Protein AF-A0A958UR91-F1 (afdb_monomer)

Secondary structure (DSSP, 8-state):
-TTHHHHHHHHTT-------EEE---TT-----EEEES-EEEESS-EEE----SSSS--SSEEEETT-EEEE-SSS---BSS--EEEEEEESS--TT-EEEEE--SB----SSSPPPSS-PPEEGGGEEEE-TTT-TT-EEEPEEESSSSBB-SSS-EEEGGGEEE--SSB-SSGGGSEE-TTSEEE-TTBEEEEE-BS-SS--SPEEEEEEEB---S---------BTTBPPB--B--S--

Solvent-accessible surface area (backbone atoms only — not comparable to full-atom values): 12992 Å² total; per-residue (Å²): 125,82,71,59,58,61,57,53,57,60,65,72,62,69,72,80,80,74,73,56,51,73,34,45,40,47,98,87,64,46,68,38,65,48,81,35,65,62,38,78,48,78,39,61,44,35,44,39,23,30,48,26,51,80,86,73,38,42,37,42,16,31,38,28,31,74,82,13,30,52,48,63,44,57,70,70,39,75,45,42,72,55,13,22,38,31,39,59,48,72,42,78,61,31,12,34,84,39,74,45,82,43,47,39,44,30,18,44,30,54,49,95,90,47,65,44,65,86,74,84,44,35,17,38,62,87,25,37,23,33,62,34,71,93,82,31,97,66,20,57,46,80,44,44,76,38,79,46,93,62,20,33,54,74,98,53,39,24,43,26,29,72,47,25,31,27,26,82,50,59,27,53,93,51,73,88,44,46,44,77,32,41,89,39,62,68,35,47,77,41,24,17,35,38,37,54,30,46,43,50,87,59,70,45,68,63,48,67,39,26,45,38,9,31,70,64,56,49,81,70,87,78,72,78,46,75,55,59,96,83,42,65,40,46,53,38,61,35,63,25,53,83

Radius of gyration: 21.2 Å; Cα contacts (8 Å, |Δi|>4): 636; chains: 1; bounding box: 81×37×54 Å

Nearest PDB structures (foldseek):
  4yvw-assembly1_E  TM=2.141E-01  e=8.240E+00  Enterovirus A71

Structure (mmCIF, N/CA/C/O backbone):
data_AF-A0A958UR91-F1
#
_entry.id   AF-A0A958UR91-F1
#
loop_
_atom_site.group_PDB
_atom_site.id
_atom_site.type_symbol
_atom_site.label_atom_id
_atom_site.label_alt_id
_atom_site.label_comp_id
_atom_site.label_asym_id
_atom_site.label_entity_id
_atom_site.label_seq_id
_atom_site.pdbx_PDB_ins_code
_atom_site.Cartn_x
_atom_site.Cartn_y
_atom_site.Cartn_z
_atom_site.occupancy
_atom_site.B_iso_or_equiv
_atom_site.auth_seq_id
_atom_site.auth_comp_id
_atom_site.auth_asym_id
_atom_site.auth_atom_id
_atom_site.pdbx_PDB_model_num
ATOM 1 N N . MET A 1 1 ? -55.557 -21.797 23.275 1.00 53.56 1 MET A N 1
ATOM 2 C CA . MET A 1 1 ? -55.072 -20.995 22.124 1.00 53.56 1 MET A CA 1
ATOM 3 C C . MET A 1 1 ? -54.289 -19.723 22.501 1.00 53.56 1 MET A C 1
ATOM 5 O O . MET A 1 1 ? -53.754 -19.094 21.604 1.00 53.56 1 MET A O 1
ATOM 9 N N . LYS A 1 2 ? -54.139 -19.340 23.785 1.00 53.41 2 LYS A N 1
ATOM 10 C CA . LYS A 1 2 ? -53.447 -18.086 24.170 1.00 53.41 2 LYS A CA 1
ATOM 11 C C . LYS A 1 2 ? -51.905 -18.139 24.149 1.00 53.41 2 LYS A C 1
ATOM 13 O O . LYS A 1 2 ? -51.281 -17.097 24.020 1.00 53.41 2 LYS A O 1
ATOM 18 N N . ASN A 1 3 ? -51.298 -19.328 24.180 1.00 55.97 3 ASN A N 1
ATOM 19 C CA . ASN A 1 3 ? -49.832 -19.474 24.247 1.00 55.97 3 ASN A CA 1
ATOM 20 C C . ASN A 1 3 ? -49.162 -19.683 22.873 1.00 55.97 3 ASN A C 1
ATOM 22 O O . ASN A 1 3 ? -47.939 -19.698 22.789 1.00 55.97 3 ASN A O 1
ATOM 26 N N . LEU A 1 4 ? -49.945 -19.828 21.793 1.00 55.91 4 LEU A N 1
ATOM 27 C CA . LEU A 1 4 ? -49.412 -20.025 20.436 1.00 55.91 4 LEU A CA 1
ATOM 28 C C . LEU A 1 4 ? -48.887 -18.716 19.816 1.00 55.91 4 LEU A C 1
ATOM 30 O O . LEU A 1 4 ? -47.961 -18.736 19.008 1.00 55.91 4 LEU A O 1
ATOM 34 N N . LEU A 1 5 ? -49.456 -17.575 20.224 1.00 56.78 5 LEU A N 1
ATOM 35 C CA . LEU A 1 5 ? -49.062 -16.246 19.745 1.00 56.78 5 LEU A CA 1
ATOM 36 C C . LEU A 1 5 ? -47.654 -15.857 20.213 1.00 56.78 5 LEU A C 1
ATOM 38 O O . LEU A 1 5 ? -46.900 -15.301 19.425 1.00 56.78 5 LEU A O 1
ATOM 42 N N . LEU A 1 6 ? -47.276 -16.219 21.445 1.00 55.62 6 LEU A N 1
ATOM 43 C CA . LEU A 1 6 ? -45.961 -15.898 22.012 1.00 55.62 6 LEU A CA 1
ATOM 44 C C . LEU A 1 6 ? -44.826 -16.677 21.319 1.00 55.62 6 LEU A C 1
ATOM 46 O O . LEU A 1 6 ? -43.762 -16.127 21.045 1.00 55.62 6 LEU A O 1
ATOM 50 N N . PHE A 1 7 ? -45.076 -17.947 20.982 1.00 53.78 7 PHE A N 1
ATOM 51 C CA . PHE A 1 7 ? -44.144 -18.771 20.205 1.00 53.78 7 PHE A CA 1
ATOM 52 C C . PHE A 1 7 ? -44.022 -18.286 18.755 1.00 53.78 7 PHE A C 1
ATOM 54 O O . PHE A 1 7 ? -42.926 -18.281 18.203 1.00 53.78 7 PHE A O 1
ATOM 61 N N . SER A 1 8 ? -45.124 -17.816 18.162 1.00 54.97 8 SER A N 1
ATOM 62 C CA . SER A 1 8 ? -45.122 -17.256 16.805 1.00 54.97 8 SER A CA 1
ATOM 63 C C . SER A 1 8 ? -44.397 -15.905 16.744 1.00 54.97 8 SER A C 1
ATOM 65 O O . SER A 1 8 ? -43.682 -15.648 15.783 1.00 54.97 8 SER A O 1
ATOM 67 N N . SER A 1 9 ? -44.501 -15.063 17.782 1.00 56.88 9 SER A N 1
ATOM 68 C CA . SER A 1 9 ? -43.767 -13.791 17.855 1.00 56.88 9 SER A CA 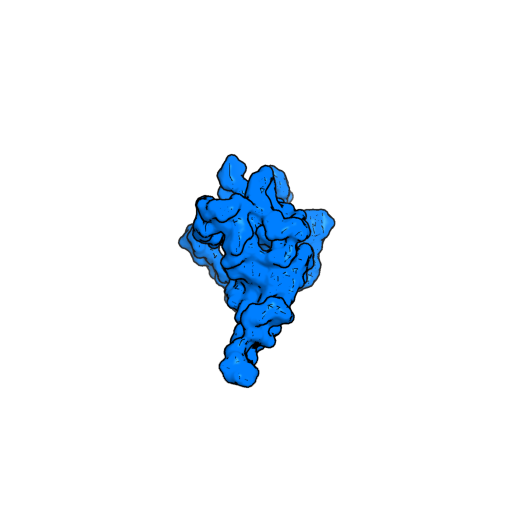1
ATOM 69 C C . SER A 1 9 ? -42.261 -13.963 18.080 1.00 56.88 9 SER A C 1
ATOM 71 O O . SER A 1 9 ? -41.491 -13.161 17.565 1.00 56.8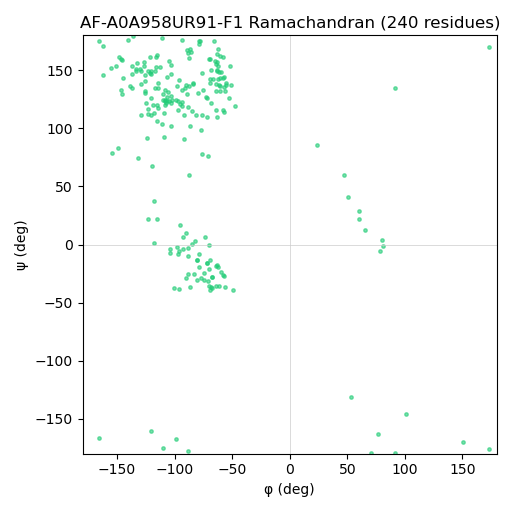8 9 SER A O 1
ATOM 73 N N . LEU A 1 10 ? -41.830 -15.011 18.797 1.00 54.19 10 LEU A N 1
ATOM 74 C CA . LEU A 1 10 ? -40.404 -15.301 19.015 1.00 54.19 10 LEU A CA 1
ATOM 75 C C . LEU A 1 10 ? -39.725 -15.885 17.763 1.00 54.19 10 LEU A C 1
ATOM 77 O O . LEU A 1 10 ? -38.535 -15.670 17.540 1.00 54.19 10 LEU A O 1
ATOM 81 N N . LEU A 1 11 ? -40.482 -16.613 16.932 1.00 52.62 11 LEU A N 1
ATOM 82 C CA . LEU A 1 11 ? -39.979 -17.206 15.689 1.00 52.62 11 LEU A CA 1
ATOM 83 C C . LEU A 1 11 ? -39.787 -16.161 14.573 1.00 52.62 11 LEU A C 1
ATOM 85 O O . LEU A 1 11 ? -38.961 -16.356 13.690 1.00 52.62 11 LEU A O 1
ATOM 89 N N . ILE A 1 12 ? -40.515 -15.038 14.625 1.00 55.75 12 ILE A N 1
ATOM 90 C CA . ILE A 1 12 ? -40.410 -13.935 13.649 1.00 55.75 12 ILE A CA 1
ATOM 91 C C . ILE A 1 12 ? -39.212 -13.012 13.955 1.00 55.75 12 ILE A C 1
ATOM 93 O O . ILE A 1 12 ? -38.788 -12.240 13.099 1.00 55.75 12 ILE A O 1
ATOM 97 N N . THR A 1 13 ? -38.602 -13.115 15.141 1.00 55.88 13 THR A N 1
ATOM 98 C CA . THR A 1 13 ? -37.419 -12.324 15.523 1.00 55.88 13 THR A CA 1
ATOM 99 C C . THR A 1 13 ? -36.089 -13.037 15.283 1.00 55.88 13 THR A C 1
ATOM 101 O O . THR A 1 13 ? -35.072 -12.610 15.827 1.00 55.88 13 THR A O 1
ATOM 104 N N . SER A 1 14 ? -36.044 -14.099 14.470 1.00 52.75 14 SER A N 1
ATOM 105 C CA . SER A 1 14 ? -34.769 -14.640 13.991 1.00 52.75 14 SER A CA 1
ATOM 106 C C . SER A 1 14 ? -34.153 -13.665 12.983 1.00 52.75 14 SER A C 1
ATOM 108 O O . SER A 1 14 ? -34.226 -13.853 11.769 1.00 52.75 14 SER A O 1
ATOM 110 N N . VAL A 1 15 ? -33.579 -12.577 13.494 1.00 58.53 15 VAL A N 1
ATOM 111 C CA . VAL A 1 15 ? -32.716 -11.698 12.715 1.00 58.53 15 VAL A CA 1
ATOM 112 C C . VAL A 1 15 ? -31.521 -12.557 12.323 1.00 58.53 15 VAL A C 1
ATOM 114 O O . VAL A 1 15 ? -30.749 -12.977 13.184 1.00 58.53 15 VAL A O 1
ATOM 117 N N . GLY A 1 16 ? -31.405 -12.897 11.041 1.00 55.50 16 GLY A N 1
ATOM 118 C CA . GLY A 1 16 ? -30.202 -13.544 10.538 1.00 55.50 16 GLY A CA 1
ATOM 119 C C . GLY A 1 16 ? -29.011 -12.642 10.849 1.00 55.50 16 GLY A C 1
ATOM 120 O O . GLY A 1 16 ? -28.934 -11.526 10.342 1.00 55.50 16 GLY A O 1
ATOM 121 N N . ALA A 1 17 ? -28.110 -13.092 11.720 1.00 51.31 17 ALA A N 1
ATOM 122 C CA . ALA A 1 17 ? -26.835 -12.427 11.921 1.00 51.31 17 ALA A CA 1
ATOM 123 C C . ALA A 1 17 ? -25.935 -12.806 10.742 1.00 51.31 17 ALA A C 1
ATOM 125 O O . ALA A 1 17 ? -25.368 -13.897 10.700 1.00 51.31 17 ALA A O 1
ATOM 126 N N . PHE A 1 18 ? -25.843 -11.925 9.751 1.00 57.34 18 PHE A N 1
ATOM 127 C CA . PHE A 1 18 ? -24.815 -12.032 8.724 1.00 57.34 18 PHE A CA 1
ATOM 128 C C . PHE A 1 18 ? -23.472 -11.652 9.361 1.00 57.34 18 PHE A C 1
ATOM 130 O O . PHE A 1 18 ? -23.353 -10.601 9.992 1.00 57.34 18 PHE A O 1
ATOM 137 N N . ALA A 1 19 ? -22.470 -12.526 9.252 1.00 56.97 19 ALA A N 1
ATOM 138 C CA . ALA A 1 19 ? -21.146 -12.302 9.826 1.00 56.97 19 ALA A CA 1
ATOM 139 C C . ALA A 1 19 ? -20.340 -11.304 8.972 1.00 56.97 19 ALA A C 1
ATOM 141 O O . ALA A 1 19 ? -19.486 -11.702 8.189 1.00 56.97 19 ALA A O 1
ATOM 142 N N . GLN A 1 20 ? -20.633 -10.011 9.111 1.00 79.31 20 GLN A N 1
ATOM 143 C CA . GLN A 1 20 ? -19.859 -8.898 8.545 1.00 79.31 20 GLN A CA 1
ATOM 144 C C . GLN A 1 20 ? -18.887 -8.335 9.596 1.00 79.31 20 GLN A C 1
ATOM 146 O O . GLN A 1 20 ? -19.252 -8.201 10.768 1.00 79.31 20 GLN A O 1
ATOM 151 N N . LEU A 1 21 ? -17.668 -7.949 9.203 1.00 90.62 21 LEU A N 1
ATOM 152 C CA . LEU A 1 21 ? -16.750 -7.252 10.112 1.00 90.62 21 LEU A CA 1
ATOM 153 C C . LEU A 1 21 ? -17.010 -5.748 10.029 1.00 90.62 21 LEU A C 1
ATOM 155 O O . LEU A 1 21 ? -16.839 -5.140 8.977 1.00 90.62 21 LEU A O 1
ATOM 159 N N . THR A 1 22 ? -17.411 -5.125 11.137 1.00 92.25 22 THR A N 1
ATOM 160 C CA . THR A 1 22 ? -17.587 -3.667 11.205 1.00 92.25 22 THR A CA 1
ATOM 161 C C . THR A 1 22 ? -16.687 -3.081 12.277 1.00 92.25 22 THR A C 1
ATOM 163 O O . THR A 1 22 ? -16.771 -3.480 13.436 1.00 92.25 22 THR A O 1
ATOM 166 N N . VAL A 1 23 ? -15.873 -2.096 11.900 1.00 94.31 23 VAL A N 1
ATOM 167 C CA . VAL A 1 23 ? -15.053 -1.321 12.836 1.00 94.31 23 VAL A CA 1
ATOM 168 C C . VAL A 1 23 ? -15.360 0.154 12.639 1.00 94.31 23 VAL A C 1
ATOM 170 O O . VAL A 1 23 ? -15.241 0.681 11.533 1.00 94.31 23 VAL A O 1
ATOM 173 N N . LYS A 1 24 ? -15.807 0.820 13.701 1.00 94.06 24 LYS A N 1
ATOM 174 C CA . LYS A 1 24 ? -16.163 2.239 13.679 1.00 94.06 24 LYS A CA 1
ATOM 175 C C . LYS A 1 24 ? -15.953 2.867 15.053 1.00 94.06 24 LYS A C 1
ATOM 177 O O . LYS A 1 24 ? -16.098 2.138 16.036 1.00 94.06 24 LYS A O 1
ATOM 182 N N . PRO A 1 25 ? -15.709 4.187 15.127 1.00 94.75 25 PRO A N 1
ATOM 183 C CA . PRO A 1 25 ? -15.690 4.908 16.391 1.00 94.75 25 PRO A CA 1
ATOM 184 C C . PRO A 1 25 ? -16.956 4.659 17.212 1.00 94.75 25 PRO A C 1
ATOM 186 O O . PRO A 1 25 ? -18.043 4.406 16.676 1.00 94.75 25 PRO A O 1
ATOM 189 N N . THR A 1 26 ? -16.823 4.785 18.526 1.00 93.62 26 THR A N 1
ATOM 190 C CA . THR A 1 26 ? -17.970 4.773 19.438 1.00 93.62 26 THR A CA 1
ATOM 191 C C . THR A 1 26 ? -18.930 5.925 19.124 1.00 93.62 26 THR A C 1
ATOM 193 O O . THR A 1 26 ? -18.558 6.927 18.512 1.00 93.62 26 THR A O 1
ATOM 196 N N . SER A 1 27 ? -20.176 5.842 19.599 1.00 90.31 27 SER A N 1
ATOM 197 C CA . SER A 1 27 ? -21.144 6.942 19.449 1.00 90.31 27 SER A CA 1
ATOM 198 C C . SER A 1 27 ? -20.686 8.248 20.108 1.00 90.31 27 SER A C 1
ATOM 200 O O . SER A 1 27 ? -21.131 9.316 19.706 1.00 90.31 27 SER A O 1
ATOM 202 N N . GLY A 1 28 ? -19.800 8.166 21.108 1.00 90.56 28 GLY A N 1
ATOM 203 C CA . GLY A 1 28 ? -19.169 9.319 21.753 1.00 90.56 28 GLY A CA 1
ATOM 204 C C . GLY A 1 28 ? -17.959 9.879 20.998 1.00 90.56 28 GLY A C 1
ATOM 205 O O . GLY A 1 28 ? -17.314 10.790 21.503 1.00 90.56 28 GLY A O 1
ATOM 206 N N . GLY A 1 29 ? -17.624 9.334 19.823 1.00 87.06 29 GLY A N 1
ATOM 207 C CA . GLY A 1 29 ? -16.495 9.777 19.003 1.00 87.06 29 GLY A CA 1
ATOM 208 C C . GLY A 1 29 ? -15.132 9.246 19.446 1.00 87.06 29 GLY A C 1
ATOM 209 O O . GLY A 1 29 ? -14.131 9.618 18.845 1.00 87.06 29 GLY A O 1
ATOM 210 N N . ALA A 1 30 ? -15.072 8.380 20.464 1.00 92.44 30 ALA A N 1
ATOM 211 C CA . ALA A 1 30 ? -13.829 7.707 20.829 1.00 92.44 30 ALA A CA 1
ATOM 212 C C . ALA A 1 30 ? -13.424 6.699 19.745 1.00 92.44 30 ALA A C 1
ATOM 214 O O . ALA A 1 30 ? -14.282 5.967 19.234 1.00 92.44 30 ALA A O 1
ATOM 215 N N . ASP A 1 31 ? -12.127 6.661 19.444 1.00 94.06 31 ASP A N 1
ATOM 216 C CA . ASP A 1 31 ? -11.541 5.792 18.428 1.00 94.06 31 ASP A CA 1
ATOM 217 C C . ASP A 1 31 ? -11.768 4.313 18.762 1.00 94.06 31 ASP A C 1
ATOM 219 O O . ASP A 1 31 ? -11.866 3.900 19.920 1.00 94.06 31 ASP A O 1
ATOM 223 N N . SER A 1 32 ? -11.902 3.487 17.731 1.00 94.56 32 SER A N 1
ATOM 224 C CA . SER A 1 32 ? -12.016 2.037 17.869 1.00 94.56 32 SER A CA 1
ATOM 225 C C . SER A 1 32 ? -11.328 1.370 16.693 1.00 94.56 32 SER A C 1
ATOM 227 O O . SER A 1 32 ? -11.568 1.714 15.535 1.00 94.56 32 SER A O 1
ATOM 229 N N . TYR A 1 33 ? -10.452 0.421 16.989 1.00 95.69 33 TYR A N 1
ATOM 230 C CA . TYR A 1 33 ? -9.643 -0.255 15.987 1.00 95.69 33 TYR A CA 1
ATOM 231 C C . TYR A 1 33 ? -9.352 -1.692 16.407 1.00 95.69 33 TYR A C 1
ATOM 233 O O . TYR A 1 33 ? -9.456 -2.052 17.580 1.00 95.69 33 TYR A O 1
ATOM 241 N N . ILE A 1 34 ? -8.973 -2.511 15.432 1.00 96.31 34 ILE A N 1
ATOM 242 C CA . ILE A 1 34 ? -8.447 -3.856 15.658 1.00 96.31 34 ILE A CA 1
ATOM 243 C C . ILE A 1 34 ? -6.934 -3.796 15.483 1.00 96.31 34 ILE A C 1
ATOM 245 O O . ILE A 1 34 ? -6.450 -3.306 14.465 1.00 96.31 34 ILE A O 1
ATOM 249 N N . TYR A 1 35 ? -6.192 -4.296 16.466 1.00 96.75 35 TYR A N 1
ATOM 250 C CA . TYR A 1 35 ? -4.742 -4.434 16.389 1.00 96.75 35 TYR A CA 1
ATOM 251 C C . TYR A 1 35 ? -4.390 -5.916 16.275 1.00 96.75 35 TYR A C 1
ATOM 253 O O . TYR A 1 35 ? -4.629 -6.687 17.201 1.00 96.75 35 TYR A O 1
ATOM 261 N N . VAL A 1 36 ? -3.858 -6.306 15.122 1.00 96.38 36 VAL A N 1
ATOM 262 C CA . VAL A 1 36 ? -3.502 -7.681 14.771 1.00 96.38 36 VAL A CA 1
ATOM 263 C C . VAL A 1 36 ? -1.986 -7.784 14.766 1.00 96.38 36 VAL A C 1
ATOM 265 O O . VAL A 1 36 ? -1.312 -7.071 14.021 1.00 96.38 36 VAL A O 1
ATOM 268 N N . ASN A 1 37 ? -1.449 -8.661 15.605 1.00 96.44 37 ASN A N 1
ATOM 269 C CA . ASN A 1 37 ? -0.016 -8.822 15.791 1.00 96.44 37 ASN A CA 1
ATOM 270 C C . ASN A 1 37 ? 0.356 -10.292 15.668 1.00 96.44 37 ASN A C 1
ATOM 272 O O . ASN A 1 37 ? -0.013 -11.054 16.556 1.00 96.44 37 ASN A O 1
ATOM 276 N N . ASP A 1 38 ? 1.082 -10.643 14.605 1.00 95.75 38 ASP A N 1
ATOM 277 C CA . ASP A 1 38 ? 1.499 -12.025 14.319 1.00 95.75 38 ASP A CA 1
ATOM 278 C C . ASP A 1 38 ? 0.332 -13.028 14.372 1.00 95.75 38 ASP A C 1
ATOM 280 O O . ASP A 1 38 ? 0.425 -14.113 14.934 1.00 95.75 38 ASP A O 1
ATOM 284 N N . GLU A 1 39 ? -0.816 -12.616 13.831 1.00 95.62 39 GLU A N 1
ATOM 285 C CA . GLU A 1 39 ? -2.056 -13.387 13.867 1.00 95.62 39 GLU A CA 1
ATOM 286 C C . GLU A 1 39 ? -2.858 -13.163 12.582 1.00 95.62 39 GLU A C 1
ATOM 288 O O . GLU A 1 39 ? -2.687 -12.156 11.887 1.00 95.62 39 GLU A O 1
ATOM 293 N N . VAL A 1 40 ? -3.763 -14.091 12.272 1.00 92.62 40 VAL A N 1
ATOM 294 C CA . VAL A 1 40 ? -4.626 -14.005 11.091 1.00 92.62 40 VAL A CA 1
ATOM 295 C C . VAL A 1 40 ? -6.047 -13.624 11.494 1.00 92.62 40 VAL A C 1
ATOM 297 O O . VAL A 1 40 ? -6.717 -14.336 12.240 1.00 92.62 40 VAL A O 1
ATOM 300 N N . VAL A 1 41 ? -6.563 -12.533 10.926 1.00 91.56 41 VAL A N 1
ATOM 301 C CA . VAL A 1 41 ? -7.995 -12.216 10.974 1.00 91.56 41 VAL A CA 1
ATOM 302 C C . VAL A 1 41 ? -8.663 -12.757 9.719 1.00 91.56 41 VAL A C 1
ATOM 304 O O . VAL A 1 41 ? -8.344 -12.338 8.609 1.00 91.56 41 VAL A O 1
ATOM 307 N N . PHE A 1 42 ? -9.621 -13.665 9.894 1.00 90.25 42 PHE A N 1
ATOM 308 C CA . PHE A 1 42 ? -10.405 -14.232 8.800 1.00 90.25 42 PHE A CA 1
ATOM 309 C C . PHE A 1 42 ? -11.831 -13.673 8.788 1.00 90.25 42 PHE A C 1
ATOM 311 O O . PHE A 1 42 ? -12.542 -13.745 9.791 1.00 90.25 42 PHE A O 1
ATOM 318 N N . VAL A 1 43 ? -12.265 -13.139 7.644 1.00 88.25 43 VAL A N 1
ATOM 319 C CA . VAL A 1 43 ? -13.608 -12.569 7.447 1.00 88.25 43 VAL A CA 1
ATOM 320 C C . VAL A 1 43 ? -14.273 -13.232 6.248 1.00 88.25 43 VAL A C 1
ATOM 322 O O . VAL A 1 43 ? -13.672 -13.337 5.185 1.00 88.25 43 VAL A O 1
ATOM 325 N N . THR A 1 44 ? -15.521 -13.678 6.384 1.00 85.31 44 THR A N 1
ATOM 326 C CA . THR A 1 44 ? -16.221 -14.396 5.303 1.00 85.31 44 THR A CA 1
ATOM 327 C C . THR A 1 44 ? -17.002 -13.493 4.352 1.00 85.31 44 THR A C 1
ATOM 329 O O . THR A 1 44 ? -17.174 -13.847 3.190 1.00 85.31 44 THR A O 1
ATOM 332 N N . GLN A 1 45 ? -17.473 -12.349 4.847 1.00 85.31 45 GLN A N 1
ATOM 333 C CA . GLN A 1 45 ? -18.334 -11.404 4.131 1.00 85.31 45 GLN A CA 1
ATOM 334 C C . GLN A 1 45 ? -17.664 -10.025 4.027 1.00 85.31 45 GLN A C 1
ATOM 336 O O . GLN A 1 45 ? -16.445 -9.908 4.141 1.00 85.31 45 GLN A O 1
ATOM 341 N N . GLU A 1 46 ? -18.435 -8.969 3.776 1.00 85.62 46 GLU A N 1
ATOM 342 C CA . GLU A 1 46 ? -17.946 -7.600 3.674 1.00 85.62 46 GLU A CA 1
ATOM 343 C C . GLU A 1 46 ? -17.331 -7.055 4.972 1.00 85.62 46 GLU A C 1
ATOM 345 O O . GLU A 1 46 ? -17.717 -7.389 6.098 1.00 85.62 46 GLU A O 1
ATOM 350 N N . ILE A 1 47 ? -16.363 -6.162 4.777 1.00 88.88 47 ILE A N 1
ATOM 351 C CA . ILE A 1 47 ? -15.712 -5.376 5.815 1.00 88.88 47 ILE A CA 1
ATOM 352 C C . ILE A 1 47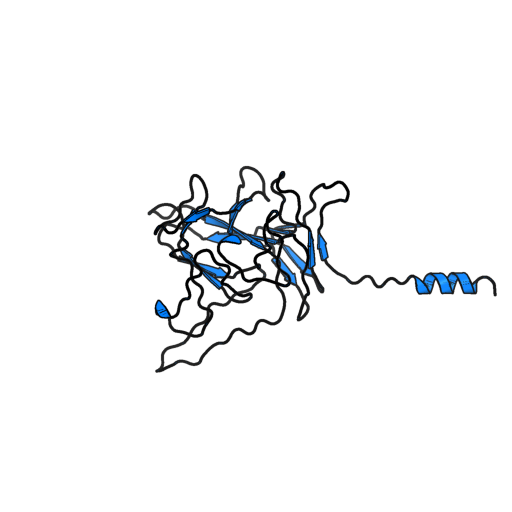 ? -16.179 -3.925 5.669 1.00 88.88 47 ILE A C 1
ATOM 354 O O . ILE A 1 47 ? -16.013 -3.299 4.618 1.00 88.88 47 ILE A O 1
ATOM 358 N N . ASN A 1 48 ? -16.738 -3.379 6.745 1.00 89.44 48 ASN A N 1
ATOM 359 C CA . ASN A 1 48 ? -17.253 -2.016 6.817 1.00 89.44 48 ASN A CA 1
ATOM 360 C C . ASN A 1 48 ? -16.424 -1.208 7.819 1.00 89.44 48 ASN A C 1
ATOM 362 O O . ASN A 1 48 ? -16.532 -1.399 9.033 1.00 89.44 48 ASN A O 1
ATOM 366 N N . LEU A 1 49 ? -15.583 -0.304 7.316 1.00 90.50 49 LEU A N 1
ATOM 367 C CA . LEU A 1 49 ? -14.657 0.472 8.142 1.00 90.50 49 LEU A CA 1
ATOM 368 C C . LEU A 1 49 ? -15.080 1.934 8.186 1.00 90.50 49 LEU A C 1
ATOM 370 O O . LEU A 1 49 ? -15.267 2.565 7.151 1.00 90.50 49 LEU A O 1
ATOM 374 N N . THR A 1 50 ? -15.175 2.511 9.376 1.00 91.69 50 THR A N 1
ATOM 375 C CA . THR A 1 50 ? -15.334 3.959 9.552 1.00 91.69 50 THR A CA 1
ATOM 376 C C . THR A 1 50 ? -14.042 4.534 10.107 1.00 91.69 50 THR A C 1
ATOM 378 O O . THR A 1 50 ? -13.469 3.982 11.045 1.00 91.69 50 THR A O 1
ATOM 381 N N . ARG A 1 51 ? -13.580 5.630 9.501 1.00 90.12 51 ARG A N 1
ATOM 382 C CA . ARG A 1 51 ? -12.353 6.319 9.904 1.00 90.12 51 ARG A CA 1
ATOM 383 C C . ARG A 1 51 ? -12.461 6.814 11.350 1.00 90.12 51 ARG A C 1
ATOM 385 O O . ARG A 1 51 ? -13.487 7.380 11.725 1.00 90.12 51 ARG A O 1
ATOM 392 N N . ASN A 1 52 ? -11.394 6.613 12.115 1.00 92.56 52 ASN A N 1
ATOM 393 C CA . ASN A 1 52 ? -11.219 7.180 13.451 1.00 92.56 52 ASN A CA 1
ATOM 394 C C . ASN A 1 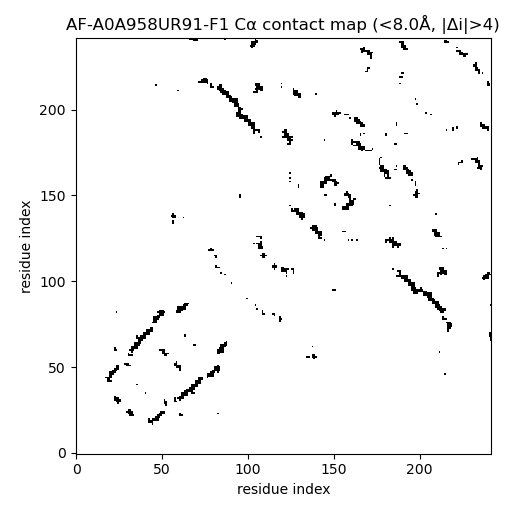52 ? -10.801 8.660 13.388 1.00 92.56 52 ASN A C 1
ATOM 396 O O . ASN A 1 52 ? -10.573 9.221 12.314 1.00 92.56 52 ASN A O 1
ATOM 400 N N . GLY A 1 53 ? -10.706 9.318 14.539 1.00 87.44 53 GLY A N 1
ATOM 401 C CA . GLY A 1 53 ? -10.137 10.655 14.631 1.00 87.44 53 GLY A CA 1
ATOM 402 C C . GLY A 1 53 ? -8.666 10.688 14.201 1.00 87.44 53 GLY A C 1
ATOM 403 O O . GLY A 1 53 ? -7.930 9.710 14.313 1.00 87.44 53 GLY A O 1
ATOM 404 N N . THR A 1 54 ? -8.207 11.846 13.725 1.00 81.06 54 THR A N 1
ATOM 405 C CA . THR A 1 54 ? -6.798 12.062 13.341 1.00 81.06 54 THR A CA 1
ATOM 406 C C . THR A 1 54 ? -5.926 12.535 14.507 1.00 81.06 54 THR A C 1
ATOM 408 O O . THR A 1 54 ? -4.738 12.760 14.321 1.00 81.06 54 THR A O 1
ATOM 411 N N . ALA A 1 55 ? -6.510 12.751 15.690 1.00 74.25 55 ALA A N 1
ATOM 412 C CA . ALA A 1 55 ? -5.833 13.385 16.821 1.00 74.25 55 ALA A CA 1
ATOM 413 C C . ALA A 1 55 ? -4.977 12.421 17.658 1.00 74.25 55 ALA A C 1
ATOM 415 O O . ALA A 1 55 ? -4.038 12.870 18.305 1.00 74.25 55 ALA A O 1
ATOM 416 N N . ASN A 1 56 ? -5.296 11.122 17.653 1.00 74.06 56 ASN A N 1
ATOM 417 C CA . ASN A 1 56 ? -4.721 10.146 18.587 1.00 74.06 56 ASN A CA 1
ATOM 418 C C . ASN A 1 56 ? -3.861 9.082 17.901 1.00 74.06 56 ASN A C 1
ATOM 420 O O . ASN A 1 56 ? -3.720 7.984 18.436 1.00 74.06 56 ASN A O 1
ATOM 424 N N . ASP A 1 57 ? -3.347 9.353 16.697 1.00 84.62 57 ASP A N 1
ATOM 425 C CA . ASP A 1 57 ? -2.493 8.401 15.978 1.00 84.62 57 ASP A CA 1
ATOM 426 C C . ASP A 1 57 ? -3.172 7.044 15.674 1.00 84.62 57 ASP A C 1
ATOM 428 O O . ASP A 1 57 ? -2.520 6.024 15.445 1.00 84.62 57 ASP A O 1
ATOM 432 N N . GLN A 1 58 ? -4.509 7.026 15.663 1.00 91.31 58 GLN A N 1
ATOM 433 C CA . GLN A 1 58 ? -5.361 5.830 15.577 1.00 91.31 58 GLN A CA 1
ATOM 434 C C . GLN A 1 58 ? -6.320 5.874 14.375 1.00 91.31 58 GLN A C 1
ATOM 436 O O . GLN A 1 58 ? -7.345 5.200 14.368 1.00 91.31 58 GLN A O 1
ATOM 441 N N . GLU A 1 59 ? -5.996 6.671 13.348 1.00 91.06 59 GLU A N 1
ATOM 442 C CA . GLU A 1 59 ? -6.879 6.944 12.201 1.00 91.06 59 GLU A CA 1
ATOM 443 C C . GLU A 1 59 ? -7.350 5.670 11.467 1.00 91.06 59 GLU A C 1
ATOM 445 O O . GLU A 1 59 ? -8.494 5.610 10.997 1.00 91.06 59 GLU A O 1
ATOM 450 N N . 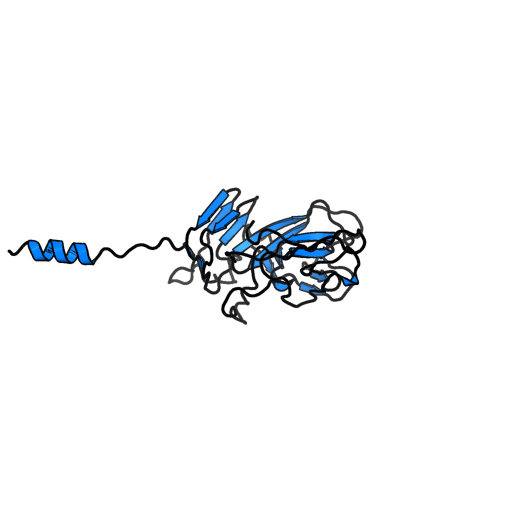ALA A 1 60 ? -6.485 4.655 11.358 1.00 92.69 60 ALA A N 1
ATOM 451 C CA . ALA A 1 60 ? -6.829 3.405 10.691 1.00 92.69 60 ALA A CA 1
ATOM 452 C C . ALA A 1 60 ? -7.734 2.543 11.585 1.00 92.69 60 ALA A C 1
ATOM 454 O O . ALA A 1 60 ? -7.659 2.554 12.810 1.00 92.69 60 ALA A O 1
ATOM 455 N N . SER A 1 61 ? -8.616 1.781 10.953 1.00 93.94 61 SER A N 1
ATOM 456 C CA . SER A 1 61 ? -9.599 0.941 11.638 1.00 93.94 61 SER A CA 1
ATOM 457 C C . SER A 1 61 ? -9.039 -0.450 11.949 1.00 93.94 61 SER A C 1
ATOM 459 O O . SER A 1 61 ? -9.503 -1.114 12.871 1.00 93.94 61 SER A O 1
ATOM 461 N N . ILE A 1 62 ? -8.049 -0.914 11.185 1.00 94.94 62 ILE A N 1
ATOM 462 C CA . ILE A 1 62 ? -7.373 -2.195 11.408 1.00 94.94 62 ILE A CA 1
ATOM 463 C C . ILE A 1 62 ? -5.873 -1.986 11.214 1.00 94.94 62 ILE A C 1
ATOM 465 O O . ILE A 1 62 ? -5.456 -1.371 10.234 1.00 94.94 62 ILE A O 1
ATOM 469 N N . TYR A 1 63 ? -5.072 -2.519 12.127 1.00 95.94 63 TYR A N 1
ATOM 470 C CA . TYR A 1 63 ? -3.617 -2.456 12.111 1.00 95.94 63 TYR A CA 1
ATOM 471 C C . TYR A 1 63 ? -3.041 -3.865 12.033 1.00 95.94 63 TYR A C 1
ATOM 473 O O . TYR A 1 63 ? -3.285 -4.667 12.927 1.00 95.94 63 TYR A O 1
ATOM 481 N N . LEU A 1 64 ? -2.271 -4.151 10.985 1.00 95.19 64 LEU A N 1
ATOM 482 C CA . LEU A 1 64 ? -1.529 -5.397 10.808 1.00 95.19 64 LEU A CA 1
ATOM 483 C C . LEU A 1 64 ? -0.054 -5.151 11.121 1.00 95.19 64 LEU A C 1
ATOM 485 O O . LEU A 1 64 ? 0.575 -4.256 10.539 1.00 95.19 64 LEU A O 1
ATOM 489 N N . ARG A 1 65 ? 0.481 -5.890 12.091 1.00 94.75 65 ARG A N 1
ATOM 490 C CA . ARG A 1 65 ? 1.845 -5.747 12.614 1.00 94.75 65 ARG A CA 1
ATOM 491 C C . ARG A 1 65 ? 2.503 -7.111 12.733 1.00 94.75 65 ARG A C 1
ATOM 493 O O . ARG A 1 65 ? 1.815 -8.098 12.974 1.00 94.75 65 ARG A O 1
ATOM 500 N N . ASN A 1 66 ? 3.827 -7.147 12.572 1.00 93.19 66 ASN A N 1
ATOM 501 C CA . ASN A 1 66 ? 4.647 -8.349 12.747 1.00 93.19 66 ASN A CA 1
ATOM 502 C C . ASN A 1 66 ? 4.057 -9.574 12.030 1.00 93.19 66 ASN A C 1
ATOM 504 O O . ASN A 1 66 ? 3.703 -10.544 12.676 1.00 93.19 66 ASN A O 1
ATOM 508 N N . ASN A 1 67 ? 3.895 -9.498 10.706 1.00 90.50 67 ASN A N 1
ATOM 509 C CA . ASN A 1 67 ? 3.267 -10.542 9.877 1.00 90.50 67 ASN A CA 1
ATOM 510 C C . ASN A 1 67 ? 1.775 -10.809 10.142 1.00 90.50 67 ASN A C 1
ATOM 512 O O . ASN A 1 67 ? 1.247 -11.796 9.637 1.00 90.50 67 ASN A O 1
ATOM 516 N N . GLY A 1 68 ? 1.085 -9.946 10.893 1.00 92.88 68 GLY A N 1
ATOM 517 C CA . GLY A 1 68 ? -0.368 -10.007 11.012 1.00 92.88 68 GLY A CA 1
ATOM 518 C C . GLY A 1 68 ? -1.044 -9.894 9.644 1.00 92.88 68 GLY A C 1
ATOM 519 O O . GLY A 1 68 ? -0.575 -9.138 8.794 1.00 92.88 68 GLY A O 1
ATOM 520 N N . GLN A 1 69 ? -2.135 -10.635 9.456 1.00 90.81 69 GLN A N 1
ATOM 521 C CA . GLN A 1 69 ? -2.788 -10.792 8.154 1.00 90.81 69 GLN A CA 1
ATOM 522 C C . GLN A 1 69 ? -4.290 -10.544 8.232 1.00 90.81 69 GLN A C 1
ATOM 524 O O . GLN A 1 69 ? -4.937 -10.829 9.246 1.00 90.81 69 GLN A O 1
ATOM 529 N N . LEU A 1 70 ? -4.864 -10.081 7.124 1.00 90.00 70 LEU A N 1
ATOM 530 C CA . LEU A 1 70 ? -6.309 -10.071 6.911 1.00 90.00 70 LEU A CA 1
ATOM 531 C C . LEU A 1 70 ? -6.656 -10.956 5.716 1.00 90.00 70 LEU A C 1
ATOM 533 O O . LEU A 1 70 ? -6.378 -10.602 4.577 1.00 90.00 70 LEU A O 1
ATOM 537 N N . ILE A 1 71 ? -7.346 -12.066 5.959 1.00 88.12 71 ILE A N 1
ATOM 538 C CA . ILE A 1 71 ? -7.840 -12.946 4.900 1.00 88.12 71 ILE A CA 1
ATOM 539 C C . ILE A 1 71 ? -9.347 -12.770 4.779 1.00 88.12 71 ILE A C 1
ATOM 541 O O . ILE A 1 71 ? -10.095 -12.979 5.734 1.00 88.12 71 ILE A O 1
ATOM 545 N N . GLN A 1 72 ? -9.801 -12.417 3.580 1.00 85.44 72 GLN A N 1
ATOM 546 C CA . GLN A 1 72 ? -11.217 -12.242 3.298 1.00 85.44 72 GLN A CA 1
ATOM 547 C C . GLN A 1 72 ? -11.708 -13.266 2.274 1.00 85.44 72 GLN A C 1
ATOM 549 O O . GLN A 1 72 ? -11.235 -13.289 1.137 1.00 85.44 72 GLN A O 1
ATOM 554 N N . ALA A 1 73 ? -12.681 -14.088 2.666 1.00 79.81 73 ALA A N 1
ATOM 555 C CA . ALA A 1 73 ? -13.371 -14.995 1.757 1.00 79.81 73 ALA A CA 1
ATOM 556 C C . ALA A 1 73 ? -14.439 -14.266 0.917 1.00 79.81 73 ALA A C 1
ATOM 558 O O . ALA A 1 73 ? -14.747 -13.094 1.129 1.00 79.81 73 ALA A O 1
ATOM 559 N N . GLY A 1 74 ? -15.015 -14.990 -0.047 1.00 70.12 74 GLY A N 1
ATOM 560 C CA . GLY A 1 74 ? -16.052 -14.484 -0.948 1.00 70.12 74 GLY A CA 1
ATOM 561 C C . GLY A 1 74 ? -15.480 -13.888 -2.239 1.00 70.12 74 GLY A C 1
ATOM 562 O O . GLY A 1 74 ? -14.511 -13.139 -2.232 1.00 70.12 74 GLY A O 1
ATOM 563 N N . ALA A 1 75 ? -16.082 -14.231 -3.382 1.00 60.97 75 ALA A N 1
ATOM 564 C CA . ALA A 1 75 ? -15.557 -13.866 -4.704 1.00 60.97 75 ALA A CA 1
ATOM 565 C C . ALA A 1 75 ? -15.692 -12.367 -5.050 1.00 60.97 75 ALA A C 1
ATOM 567 O O . ALA A 1 75 ? -15.034 -11.900 -5.980 1.00 60.97 75 ALA A O 1
ATOM 568 N N . THR A 1 76 ? -16.531 -11.624 -4.318 1.00 64.88 76 THR A N 1
ATOM 569 C CA . THR A 1 76 ? -16.813 -10.193 -4.525 1.00 64.88 76 THR A CA 1
ATOM 570 C C . THR A 1 76 ? -17.278 -9.536 -3.217 1.00 64.88 76 THR A C 1
ATOM 572 O O . THR A 1 76 ? -18.478 -9.337 -3.021 1.00 64.88 76 THR A O 1
ATOM 575 N N . SER A 1 77 ? -16.382 -9.207 -2.281 1.00 64.50 77 SER A N 1
ATOM 576 C CA . SER A 1 77 ? -16.819 -8.420 -1.114 1.00 64.50 77 SER A CA 1
ATOM 577 C C . SER A 1 77 ? -17.038 -6.961 -1.501 1.00 64.50 77 SER A C 1
ATOM 579 O O . SER A 1 77 ? -16.161 -6.327 -2.092 1.00 64.50 77 SER A O 1
ATOM 581 N N . THR A 1 78 ? -18.164 -6.389 -1.093 1.00 80.19 78 THR A N 1
ATOM 582 C CA . THR A 1 78 ? -18.454 -4.959 -1.227 1.00 80.19 78 THR A CA 1
ATOM 583 C C . THR A 1 78 ? -17.920 -4.185 -0.022 1.00 80.19 78 THR A C 1
ATOM 585 O O . THR A 1 78 ? -18.688 -3.551 0.700 1.00 80.19 78 THR A O 1
ATOM 588 N N . ASN A 1 79 ? -16.605 -4.251 0.223 1.00 85.06 79 ASN A N 1
ATOM 589 C CA . ASN A 1 79 ? -15.979 -3.506 1.320 1.00 85.06 79 ASN A CA 1
ATOM 590 C C . ASN A 1 79 ? -16.286 -2.013 1.197 1.00 85.06 79 ASN A C 1
ATOM 592 O O . ASN A 1 79 ? -16.130 -1.414 0.125 1.00 85.06 79 ASN A O 1
ATOM 596 N N . SER A 1 80 ? -16.710 -1.411 2.304 1.00 83.88 80 SER A N 1
ATOM 597 C CA . SER A 1 80 ? -17.283 -0.070 2.297 1.00 83.88 80 SER A CA 1
ATOM 598 C C . SER A 1 80 ? -16.836 0.772 3.494 1.00 83.88 80 SER A C 1
ATOM 600 O O . SER A 1 80 ? -16.120 0.312 4.388 1.00 83.88 80 SER A O 1
ATOM 602 N N . GLY A 1 81 ? -17.260 2.035 3.485 1.00 84.94 81 GLY A N 1
ATOM 603 C CA . GLY A 1 81 ? -16.964 3.011 4.527 1.00 84.94 81 GLY A CA 1
ATOM 604 C C . GLY A 1 81 ? -15.701 3.838 4.266 1.00 84.94 81 GLY A C 1
ATOM 605 O O . GLY A 1 81 ? -15.075 3.738 3.211 1.00 84.94 81 GLY A O 1
ATOM 606 N N . SER A 1 82 ? -15.387 4.736 5.198 1.00 86.06 82 SER A N 1
ATOM 607 C CA . SER A 1 82 ? -14.312 5.735 5.093 1.00 86.06 82 SER A CA 1
ATOM 608 C C . SER A 1 82 ? -12.999 5.324 5.766 1.00 86.06 82 SER A C 1
ATOM 610 O O . SER A 1 82 ? -12.007 6.045 5.658 1.00 86.06 82 SER A O 1
ATOM 612 N N . GLY A 1 83 ? -13.010 4.217 6.511 1.00 89.69 83 GLY A N 1
ATOM 613 C CA . GLY A 1 83 ? -11.871 3.728 7.279 1.00 89.69 83 GLY A CA 1
ATOM 614 C C . GLY A 1 83 ? -10.828 3.003 6.432 1.00 89.69 83 GLY A C 1
ATOM 615 O O . GLY A 1 83 ? -10.993 2.792 5.230 1.00 89.69 83 GLY A O 1
ATOM 616 N N . GLN A 1 84 ? -9.726 2.634 7.081 1.00 89.94 84 GLN A N 1
ATOM 617 C CA . GLN A 1 84 ? -8.531 2.112 6.416 1.00 89.94 84 GLN A CA 1
ATOM 618 C C . GLN A 1 84 ? -7.952 0.916 7.177 1.00 89.94 84 GLN A C 1
ATOM 620 O O . GLN A 1 84 ? -7.992 0.879 8.405 1.00 89.94 84 GLN A O 1
ATOM 625 N N . LEU A 1 85 ? -7.375 -0.030 6.445 1.00 92.00 85 LEU A N 1
ATOM 626 C CA . LEU A 1 85 ? -6.390 -0.989 6.934 1.00 92.00 85 LEU A CA 1
ATOM 627 C C . LEU A 1 85 ? -5.007 -0.322 6.893 1.00 92.00 85 LEU A C 1
ATOM 629 O O . LEU A 1 85 ? -4.709 0.372 5.924 1.00 92.00 85 LEU A O 1
ATOM 633 N N . SER A 1 86 ? -4.178 -0.535 7.913 1.00 94.06 86 SER A N 1
ATOM 634 C CA . SER A 1 86 ? -2.760 -0.164 7.966 1.00 94.06 86 SER A CA 1
ATOM 635 C C . SER A 1 86 ? -1.919 -1.432 8.030 1.00 94.06 86 SER A C 1
ATOM 637 O O . SER A 1 86 ? -2.005 -2.179 9.004 1.00 94.06 86 SER A O 1
ATOM 639 N N . VAL A 1 87 ? -1.082 -1.653 7.020 1.00 93.75 87 VAL A N 1
ATOM 640 C CA . VAL A 1 87 ? -0.129 -2.766 6.972 1.00 93.75 87 VAL A CA 1
ATOM 641 C C . VAL A 1 87 ? 1.280 -2.222 7.110 1.00 93.75 87 VAL A C 1
ATOM 643 O O . VAL A 1 87 ? 1.697 -1.376 6.319 1.00 93.75 87 VAL A O 1
ATOM 646 N N . GLN A 1 88 ? 2.021 -2.716 8.097 1.00 93.44 88 GLN A N 1
ATOM 647 C CA . GLN A 1 88 ? 3.430 -2.383 8.249 1.00 93.44 88 GLN A CA 1
ATOM 648 C C . GLN A 1 88 ? 4.295 -3.368 7.459 1.00 93.44 88 GLN A C 1
ATOM 650 O O . GLN A 1 88 ? 4.139 -4.578 7.592 1.00 93.44 88 GLN A O 1
ATOM 655 N N . GLN A 1 89 ? 5.206 -2.845 6.643 1.00 91.44 89 GLN A N 1
ATOM 656 C CA . GLN A 1 89 ? 6.170 -3.636 5.876 1.00 91.44 89 GLN A CA 1
ATOM 657 C C . GLN A 1 89 ? 7.549 -2.979 5.949 1.00 91.44 89 GLN A C 1
ATOM 659 O O . GLN A 1 89 ? 7.645 -1.766 6.136 1.00 91.44 89 GLN A O 1
ATOM 664 N N . ASN A 1 90 ? 8.620 -3.754 5.794 1.00 90.75 90 ASN A N 1
ATOM 665 C CA . ASN A 1 90 ? 9.989 -3.247 5.822 1.00 90.75 90 ASN A CA 1
ATOM 666 C C . ASN A 1 90 ? 10.787 -3.663 4.586 1.00 90.75 90 ASN A C 1
ATOM 668 O O . ASN A 1 90 ? 10.503 -4.661 3.929 1.00 90.75 90 ASN A O 1
ATOM 672 N N . THR A 1 91 ? 11.823 -2.887 4.301 1.00 90.12 91 THR A N 1
ATOM 673 C CA . THR A 1 91 ? 12.921 -3.293 3.428 1.00 90.12 91 THR A CA 1
ATOM 674 C C . THR A 1 91 ? 14.142 -3.595 4.286 1.00 90.12 91 THR A C 1
ATOM 676 O O . THR A 1 91 ? 14.488 -2.726 5.094 1.00 90.12 91 THR A O 1
ATOM 679 N N . PRO A 1 92 ? 14.823 -4.738 4.098 1.00 85.12 92 PRO A N 1
ATOM 680 C CA . PRO A 1 92 ? 16.096 -4.987 4.762 1.00 85.12 92 PRO A CA 1
ATOM 681 C C . PRO A 1 92 ? 17.168 -4.027 4.232 1.00 85.12 92 PRO A C 1
ATOM 683 O O . PRO A 1 92 ? 17.144 -3.718 3.036 1.00 85.12 92 PRO A O 1
ATOM 686 N N . GLU A 1 93 ? 18.059 -3.563 5.118 1.00 81.56 93 GLU A N 1
ATOM 687 C CA . GLU A 1 93 ? 19.269 -2.754 4.839 1.00 81.56 93 GLU A CA 1
ATOM 688 C C . GLU A 1 93 ? 19.219 -1.955 3.517 1.00 81.56 93 GLU A C 1
ATOM 690 O O . GLU A 1 93 ? 19.674 -2.408 2.462 1.00 81.56 93 GLU A O 1
ATOM 695 N N . THR A 1 94 ? 18.641 -0.749 3.552 1.00 86.19 94 THR A N 1
ATOM 696 C CA . THR A 1 94 ? 18.382 0.056 2.342 1.00 86.19 94 THR A CA 1
ATOM 697 C C . THR A 1 94 ? 19.356 1.216 2.174 1.00 86.19 94 THR A C 1
ATOM 699 O O . THR A 1 94 ? 19.923 1.732 3.130 1.00 86.19 94 THR A O 1
ATOM 702 N N . ASN A 1 95 ? 19.498 1.700 0.942 1.00 87.94 95 ASN A N 1
ATOM 703 C CA . ASN A 1 95 ? 20.123 2.985 0.637 1.00 87.94 95 ASN A CA 1
ATOM 704 C C . ASN A 1 95 ? 19.304 3.754 -0.406 1.00 87.94 95 ASN A C 1
ATOM 706 O O . ASN A 1 95 ? 18.293 3.264 -0.915 1.00 87.94 95 ASN A O 1
ATOM 710 N N . ALA A 1 96 ? 19.779 4.949 -0.758 1.00 88.12 96 ALA A N 1
ATOM 711 C CA . ALA A 1 96 ? 19.146 5.787 -1.762 1.00 88.12 96 ALA A CA 1
ATOM 712 C C . ALA A 1 96 ? 19.006 5.106 -3.130 1.00 88.12 96 ALA A C 1
ATOM 714 O O . ALA A 1 96 ? 18.117 5.484 -3.864 1.00 88.12 96 ALA A O 1
ATOM 715 N N . TRP A 1 97 ? 19.834 4.131 -3.515 1.00 89.31 97 TRP A N 1
ATOM 716 C CA . TRP A 1 97 ? 19.817 3.500 -4.847 1.00 89.31 97 TRP A CA 1
ATOM 717 C C . TRP A 1 97 ? 19.189 2.110 -4.896 1.00 89.31 97 TRP A C 1
ATOM 719 O O . TRP A 1 97 ? 19.059 1.554 -5.988 1.00 89.31 97 TRP A O 1
ATOM 729 N N . ALA A 1 98 ? 18.787 1.559 -3.754 1.00 90.56 98 ALA A N 1
ATOM 730 C CA . ALA A 1 98 ? 18.083 0.290 -3.702 1.00 90.56 98 ALA A CA 1
ATOM 731 C C . ALA A 1 98 ? 16.726 0.395 -4.418 1.00 90.56 98 ALA A C 1
ATOM 733 O O . ALA A 1 98 ? 16.113 1.462 -4.457 1.00 90.56 98 ALA A O 1
ATOM 734 N N . TYR A 1 99 ? 16.255 -0.709 -4.990 1.00 90.81 99 TYR A N 1
ATOM 735 C CA . TYR A 1 99 ? 14.919 -0.809 -5.573 1.00 90.81 99 TYR A CA 1
ATOM 736 C C . TYR A 1 99 ? 14.195 -1.982 -4.950 1.00 90.81 99 TYR A C 1
ATOM 738 O O . TYR A 1 99 ? 14.723 -3.091 -4.906 1.00 90.81 99 TYR A O 1
ATOM 746 N N . TYR A 1 100 ? 12.971 -1.721 -4.509 1.00 91.38 100 TYR A N 1
ATOM 747 C CA . TYR A 1 100 ? 12.138 -2.722 -3.874 1.00 91.38 100 TYR A CA 1
ATOM 748 C C . TYR A 1 100 ? 10.859 -2.916 -4.647 1.00 91.38 100 TYR A C 1
ATOM 750 O O . TYR A 1 100 ? 10.305 -1.986 -5.242 1.00 91.38 100 TYR A O 1
ATOM 758 N N . TYR A 1 101 ? 10.417 -4.159 -4.608 1.00 90.88 101 TYR A N 1
ATOM 759 C CA . TYR A 1 101 ? 9.130 -4.570 -5.096 1.00 90.88 101 TYR A CA 1
ATOM 760 C C . TYR A 1 101 ? 8.105 -4.508 -3.965 1.00 90.88 101 TYR A C 1
ATOM 762 O O . TYR A 1 101 ? 8.352 -5.000 -2.867 1.00 90.88 101 TYR A O 1
ATOM 770 N N . TRP A 1 102 ? 6.946 -3.940 -4.272 1.00 90.50 102 TRP A N 1
ATOM 771 C CA . TRP A 1 102 ? 5.809 -3.841 -3.380 1.00 90.50 102 TRP A CA 1
ATOM 772 C C . TRP A 1 102 ? 4.556 -4.344 -4.079 1.00 90.50 102 TRP A C 1
ATOM 774 O O . TRP A 1 102 ? 4.274 -4.004 -5.227 1.00 90.50 102 TRP A O 1
ATOM 784 N N . CYS A 1 103 ? 3.747 -5.104 -3.365 1.00 85.44 103 CYS A N 1
ATOM 785 C CA . CYS A 1 103 ? 2.375 -5.392 -3.766 1.00 85.44 103 CYS A CA 1
ATOM 786 C C . CYS A 1 103 ? 1.503 -4.302 -3.155 1.00 85.44 103 CYS A C 1
ATOM 788 O O . CYS A 1 103 ? 1.720 -3.975 -1.995 1.00 85.44 103 CYS A O 1
ATOM 790 N N . SER A 1 104 ? 0.527 -3.742 -3.875 1.00 76.56 104 SER A N 1
ATOM 791 C CA . SER A 1 104 ? -0.452 -2.863 -3.227 1.00 76.56 104 SER A CA 1
ATOM 792 C C . SER A 1 104 ? -1.381 -3.719 -2.358 1.00 76.56 104 SER A C 1
ATOM 794 O O . SER A 1 104 ? -2.197 -4.447 -2.923 1.00 76.56 104 SER A O 1
ATOM 796 N N . PRO A 1 105 ? -1.304 -3.640 -1.014 1.00 74.62 105 PRO A N 1
ATOM 797 C CA . PRO A 1 105 ? -2.165 -4.436 -0.147 1.00 74.62 105 PRO A CA 1
ATOM 798 C C . PRO A 1 105 ? -3.531 -3.764 0.084 1.00 74.62 105 PRO A C 1
ATOM 800 O O . PRO A 1 105 ? -4.332 -4.208 0.896 1.00 74.62 105 PRO A O 1
ATOM 803 N N . VAL A 1 106 ? -3.764 -2.594 -0.516 1.00 85.56 106 VAL A N 1
ATOM 804 C CA . VAL A 1 106 ? -4.895 -1.719 -0.197 1.00 85.56 106 VAL A CA 1
ATOM 805 C C . VAL A 1 106 ? -5.137 -0.700 -1.310 1.00 85.56 106 VAL A C 1
ATOM 807 O O . VAL A 1 106 ? -4.185 -0.181 -1.890 1.00 85.56 106 VAL A O 1
ATOM 810 N N . GLY A 1 107 ? -6.400 -0.343 -1.558 1.00 85.50 107 GLY A N 1
ATOM 811 C CA . GLY A 1 107 ? -6.782 0.741 -2.476 1.00 85.50 107 GLY A CA 1
ATOM 812 C C . GLY A 1 107 ? -6.832 2.119 -1.808 1.00 85.50 107 GLY A C 1
ATOM 813 O O . GLY A 1 107 ? -6.927 2.220 -0.584 1.00 85.50 107 GLY A O 1
ATOM 814 N N . TYR A 1 108 ? -6.780 3.207 -2.586 1.00 82.94 108 TYR A N 1
ATOM 815 C CA . TYR A 1 108 ? -6.800 4.579 -2.051 1.00 82.94 108 TYR A CA 1
ATOM 816 C C . TYR A 1 108 ? -8.118 4.928 -1.326 1.00 82.94 108 TYR A C 1
ATOM 818 O O . TYR A 1 108 ? -9.176 5.026 -1.935 1.00 82.94 108 TYR A O 1
ATOM 826 N N . PRO A 1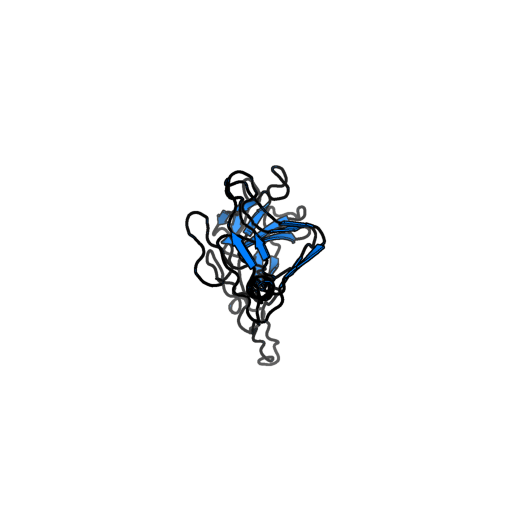 109 ? -8.108 5.200 -0.020 1.00 72.12 109 PRO A N 1
ATOM 827 C CA . PRO A 1 109 ? -9.341 5.378 0.739 1.00 72.12 109 PRO A CA 1
ATOM 828 C C . PRO A 1 109 ? -9.841 6.835 0.788 1.00 72.12 109 PRO A C 1
ATOM 830 O O . PRO A 1 109 ? -10.726 7.154 1.578 1.00 72.12 109 PRO A O 1
ATOM 833 N N . GLY A 1 110 ? -9.264 7.756 0.012 1.00 76.81 110 GLY A N 1
ATOM 834 C CA . GLY A 1 110 ? -9.488 9.188 0.238 1.00 76.81 110 GLY A CA 1
ATOM 835 C C . GLY A 1 110 ? -8.799 9.696 1.513 1.00 76.81 110 GLY A C 1
ATOM 836 O O . GLY A 1 110 ? -8.166 8.943 2.254 1.00 76.81 110 GLY A O 1
ATOM 837 N N . THR A 1 111 ? -8.949 10.981 1.810 1.00 76.00 111 THR A N 1
ATOM 838 C CA . THR A 1 111 ? -8.551 11.623 3.075 1.00 76.00 111 THR A CA 1
ATOM 839 C C . THR A 1 111 ? -9.789 12.039 3.873 1.00 76.00 111 THR A C 1
ATOM 841 O O . THR A 1 111 ? -10.921 11.831 3.431 1.00 76.00 111 THR A O 1
ATOM 844 N N . ALA A 1 112 ? -9.610 12.601 5.072 1.00 71.81 112 ALA A N 1
ATOM 845 C CA . ALA A 1 112 ? -10.723 13.211 5.803 1.00 71.81 112 ALA A CA 1
ATOM 846 C C . ALA A 1 112 ? -11.339 14.392 5.024 1.00 71.81 112 ALA A C 1
ATOM 848 O O . ALA A 1 112 ? -12.553 14.571 5.038 1.00 71.81 112 ALA A O 1
ATOM 849 N N . ALA A 1 113 ? -10.509 15.158 4.306 1.00 73.00 113 ALA A N 1
ATOM 850 C CA . ALA A 1 113 ? -10.937 16.304 3.503 1.00 73.00 113 ALA A CA 1
ATOM 851 C C . ALA A 1 113 ? -11.516 15.908 2.133 1.00 73.00 113 ALA A C 1
ATOM 853 O O . ALA A 1 113 ? -12.379 16.604 1.605 1.00 73.00 113 ALA A O 1
ATOM 854 N N . VAL A 1 114 ? -11.046 14.799 1.556 1.00 74.81 114 VAL A N 1
ATOM 855 C CA . VAL A 1 114 ? -11.506 14.267 0.266 1.00 74.81 114 VAL A CA 1
ATOM 856 C C . VAL A 1 114 ? -11.969 12.828 0.486 1.00 74.81 114 VAL A C 1
A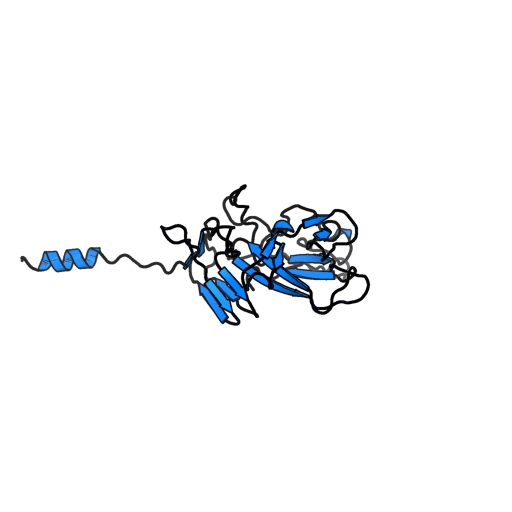TOM 858 O O . VAL A 1 114 ? -11.140 11.917 0.431 1.00 74.81 114 VAL A O 1
ATOM 861 N N . PRO A 1 115 ? -13.263 12.605 0.783 1.00 67.75 115 PRO A N 1
ATOM 862 C CA . PRO A 1 115 ? -13.784 11.286 1.118 1.00 67.75 115 PRO A CA 1
ATOM 863 C C . PRO A 1 115 ? -13.547 10.249 0.022 1.00 67.75 115 PRO A C 1
ATOM 865 O O . PRO A 1 115 ? -13.318 10.572 -1.145 1.00 67.75 115 PRO A O 1
ATOM 868 N N . GLN A 1 116 ? -13.635 8.980 0.411 1.00 70.38 116 GLN A N 1
ATOM 869 C CA . GLN A 1 116 ? -13.363 7.871 -0.487 1.00 70.38 116 GLN A CA 1
ATOM 870 C C . GLN A 1 116 ? -14.306 7.858 -1.703 1.00 70.38 116 GLN A C 1
ATOM 872 O O . GLN A 1 116 ? -15.525 7.917 -1.513 1.00 70.38 116 GLN A O 1
ATOM 877 N N . PRO A 1 117 ? -13.792 7.705 -2.941 1.00 70.88 117 PRO A N 1
ATOM 878 C CA . PRO A 1 117 ? -14.653 7.439 -4.088 1.00 70.88 117 PRO A CA 1
ATOM 879 C C . PRO A 1 117 ? -15.364 6.083 -3.940 1.00 70.88 117 PRO A C 1
ATOM 881 O O . PRO A 1 117 ? -14.895 5.181 -3.240 1.00 70.88 117 PRO A O 1
ATOM 884 N N . ALA A 1 118 ? -16.512 5.925 -4.602 1.00 69.81 118 ALA A N 1
ATOM 885 C CA . ALA A 1 118 ? -17.234 4.655 -4.611 1.00 69.81 118 ALA A CA 1
ATOM 886 C C . ALA A 1 118 ? -16.371 3.518 -5.197 1.00 69.81 118 ALA A C 1
ATOM 888 O O . ALA A 1 118 ? -15.546 3.737 -6.083 1.00 69.81 118 ALA A O 1
ATOM 889 N N . GLY A 1 119 ? -16.585 2.290 -4.714 1.00 74.00 119 GLY A N 1
ATOM 890 C CA . GLY A 1 119 ? -15.797 1.121 -5.119 1.00 74.00 119 GLY A CA 1
ATOM 891 C C . GLY A 1 119 ? -14.407 1.073 -4.479 1.00 74.00 119 GLY A C 1
ATOM 892 O O . GLY A 1 119 ? -14.157 1.722 -3.464 1.00 74.00 119 GLY A O 1
ATOM 893 N N . ASN A 1 120 ? -13.513 0.261 -5.047 1.00 75.88 120 ASN A N 1
ATOM 894 C CA . ASN A 1 120 ? -12.147 0.100 -4.558 1.00 75.88 120 ASN A CA 1
ATOM 895 C C . ASN A 1 120 ? -11.152 0.747 -5.536 1.00 75.88 120 ASN A C 1
ATOM 897 O O . ASN A 1 120 ? -10.780 0.124 -6.536 1.00 75.88 120 ASN A O 1
ATOM 901 N N . PRO A 1 121 ? -10.791 2.023 -5.329 1.00 81.88 121 PRO A N 1
ATOM 902 C CA . PRO A 1 121 ? -9.921 2.733 -6.253 1.00 81.88 121 PRO A CA 1
ATOM 903 C C . PRO A 1 121 ? -8.492 2.195 -6.186 1.00 81.88 121 PRO A C 1
ATOM 905 O O . PRO A 1 121 ? -8.062 1.589 -5.205 1.00 81.88 121 PRO A O 1
ATOM 908 N N . TRP A 1 122 ? -7.738 2.460 -7.245 1.00 88.56 122 TRP A N 1
ATOM 909 C CA . TRP A 1 122 ? -6.350 2.033 -7.367 1.00 88.56 122 TRP A CA 1
ATOM 910 C C . TRP A 1 122 ? -5.456 2.675 -6.307 1.00 88.56 122 TRP A C 1
ATOM 912 O O . TRP A 1 122 ? -5.761 3.741 -5.767 1.00 88.56 122 TRP A O 1
ATOM 922 N N . ALA A 1 123 ? -4.338 2.020 -6.023 1.00 90.12 123 ALA A N 1
ATOM 923 C CA . ALA A 1 123 ? -3.329 2.522 -5.112 1.00 90.12 123 ALA A CA 1
ATOM 924 C C . ALA A 1 123 ? -2.296 3.400 -5.819 1.00 90.12 123 ALA A C 1
ATOM 926 O O . ALA A 1 123 ? -2.159 3.398 -7.048 1.00 90.12 123 ALA A O 1
ATOM 927 N N . GLY A 1 124 ? -1.542 4.141 -5.019 1.00 91.31 124 GLY A N 1
ATOM 928 C CA . GLY A 1 124 ? -0.415 4.953 -5.449 1.00 91.31 124 GLY A CA 1
ATOM 929 C C . GLY A 1 124 ? 0.433 5.388 -4.262 1.00 91.31 124 GLY A C 1
ATOM 930 O O . GLY A 1 124 ? 0.257 4.905 -3.145 1.00 91.31 124 GLY A O 1
ATOM 931 N N . VAL A 1 125 ? 1.328 6.350 -4.490 1.00 92.12 125 VAL A N 1
ATOM 932 C CA . VAL A 1 125 ? 2.233 6.865 -3.443 1.00 92.12 125 VAL A CA 1
ATOM 933 C C . VAL A 1 125 ? 1.488 7.412 -2.219 1.00 92.12 125 VAL A C 1
ATOM 935 O O . VAL A 1 125 ? 1.984 7.343 -1.102 1.00 92.12 125 VAL A O 1
ATOM 938 N N . ILE A 1 126 ? 0.255 7.881 -2.413 1.00 90.38 126 ILE A N 1
ATOM 939 C CA . ILE A 1 126 ? -0.615 8.399 -1.353 1.00 90.38 126 ILE A CA 1
ATOM 940 C C . ILE A 1 126 ? -1.009 7.346 -0.303 1.00 90.38 126 ILE A C 1
ATOM 942 O O . ILE A 1 126 ? -1.439 7.699 0.790 1.00 90.38 126 ILE A O 1
ATOM 946 N N . ASN A 1 127 ? -0.868 6.055 -0.613 1.00 91.38 127 ASN A N 1
ATOM 947 C CA . ASN A 1 127 ? -1.099 4.975 0.342 1.00 91.38 127 ASN A CA 1
ATOM 948 C C . ASN A 1 127 ? 0.081 4.770 1.299 1.00 91.38 127 ASN A C 1
ATOM 950 O O . ASN A 1 127 ? -0.048 3.975 2.222 1.00 91.38 127 ASN A O 1
ATOM 954 N N . ILE A 1 128 ? 1.219 5.436 1.083 1.00 93.31 128 ILE A N 1
ATOM 955 C CA . ILE A 1 128 ? 2.456 5.194 1.826 1.00 93.31 128 ILE A CA 1
ATOM 956 C C . ILE A 1 128 ? 2.605 6.234 2.935 1.00 93.31 128 ILE A C 1
ATOM 958 O O . ILE A 1 128 ? 2.584 7.445 2.698 1.00 93.31 128 ILE A O 1
ATOM 962 N N . TYR A 1 129 ? 2.763 5.748 4.156 1.00 94.19 129 TYR A N 1
ATOM 963 C CA . TYR A 1 129 ? 2.844 6.521 5.386 1.00 94.19 129 TYR A CA 1
ATOM 964 C C . TYR A 1 129 ? 4.168 6.235 6.091 1.00 94.19 129 TYR A C 1
ATOM 966 O O . TYR A 1 129 ? 4.700 5.126 6.024 1.00 94.19 129 TYR A O 1
ATOM 974 N N . GLU A 1 130 ? 4.690 7.253 6.769 1.00 95.25 130 GLU A N 1
ATOM 975 C CA . GLU A 1 130 ? 5.843 7.161 7.659 1.00 95.25 130 GLU A CA 1
ATOM 976 C C . GLU A 1 130 ? 5.373 6.727 9.050 1.00 95.25 130 GLU A C 1
ATOM 978 O O . GLU A 1 130 ? 4.655 7.500 9.697 1.00 95.25 130 GLU A O 1
ATOM 983 N N . PRO A 1 131 ? 5.768 5.539 9.535 1.00 94.69 131 PRO A N 1
ATOM 984 C CA . PRO A 1 131 ? 5.505 5.135 10.911 1.00 94.69 131 PRO A CA 1
ATOM 985 C C . PRO A 1 131 ? 6.193 6.081 11.905 1.00 94.69 131 PRO A C 1
ATOM 987 O O . PRO A 1 131 ? 7.333 6.496 11.696 1.00 94.69 131 PRO A O 1
ATOM 990 N N . GLN A 1 132 ? 5.532 6.381 13.022 1.00 94.31 132 GLN A N 1
ATOM 991 C CA . GLN A 1 132 ? 6.045 7.233 14.099 1.00 94.31 132 GLN A CA 1
ATOM 992 C C . GLN A 1 132 ? 6.121 6.455 15.426 1.00 94.31 132 GLN A C 1
ATOM 994 O O . GLN A 1 132 ? 5.405 6.775 16.375 1.00 94.31 132 GLN A O 1
ATOM 999 N N . PRO A 1 133 ? 7.010 5.447 15.541 1.00 90.62 133 PRO A N 1
ATOM 1000 C CA . PRO A 1 133 ? 7.057 4.556 16.705 1.00 90.62 133 PRO A CA 1
ATOM 1001 C C . PRO A 1 133 ? 7.380 5.272 18.026 1.00 90.62 133 PRO A C 1
ATOM 1003 O O . PRO A 1 133 ? 7.079 4.746 19.092 1.00 90.62 133 PRO A O 1
ATOM 1006 N N . GLY A 1 134 ? 7.960 6.478 17.974 1.00 90.94 134 GLY A N 1
ATOM 1007 C CA . GLY A 1 134 ? 8.172 7.320 19.156 1.00 90.94 134 GLY A CA 1
ATOM 1008 C C . GLY A 1 134 ? 6.892 7.940 19.738 1.00 90.94 134 GLY A C 1
ATOM 1009 O O . GLY A 1 134 ? 6.928 8.401 20.874 1.00 90.94 134 GLY A O 1
ATOM 1010 N N . LEU A 1 135 ? 5.786 7.958 18.984 1.00 92.56 135 LEU A N 1
ATOM 1011 C CA . LEU A 1 135 ? 4.473 8.443 19.434 1.00 92.56 135 LEU A CA 1
ATOM 1012 C C . LEU A 1 135 ? 3.540 7.288 19.826 1.00 92.56 135 LEU A C 1
ATOM 1014 O O . LEU A 1 135 ? 2.815 7.385 20.813 1.00 92.56 135 LEU A O 1
ATOM 1018 N N . GLY A 1 136 ? 3.587 6.170 19.095 1.00 91.88 136 GLY A N 1
ATOM 1019 C CA . GLY A 1 136 ? 2.804 4.976 19.408 1.00 91.88 136 GLY A CA 1
ATOM 1020 C C . GLY A 1 136 ? 2.903 3.883 18.342 1.00 91.88 136 GLY A C 1
ATOM 1021 O O . GLY A 1 136 ? 3.408 4.104 17.245 1.00 91.88 136 GLY A O 1
ATOM 1022 N N . LEU A 1 137 ? 2.380 2.691 18.651 1.00 92.19 137 LEU A N 1
ATOM 1023 C CA . LEU A 1 137 ? 2.434 1.511 17.765 1.00 92.19 137 LEU A CA 1
ATOM 1024 C C . LEU A 1 137 ? 1.549 1.631 16.506 1.00 92.19 137 LEU A C 1
ATOM 1026 O O . LEU A 1 137 ? 1.753 0.922 15.517 1.00 92.19 137 LEU A O 1
ATOM 1030 N N . THR A 1 138 ? 0.556 2.517 16.552 1.00 94.44 138 THR A N 1
ATOM 1031 C CA . THR A 1 138 ? -0.393 2.806 15.464 1.00 94.44 138 THR A CA 1
ATOM 1032 C C . THR A 1 138 ? -0.091 4.123 14.747 1.00 94.44 138 THR A C 1
ATOM 1034 O O . THR A 1 138 ? -0.725 4.438 13.732 1.00 94.44 138 THR A O 1
ATOM 1037 N N . ALA A 1 139 ? 0.857 4.897 15.279 1.00 93.88 139 ALA A N 1
ATOM 1038 C CA . ALA A 1 139 ? 1.150 6.240 14.825 1.00 93.88 139 ALA A CA 1
ATOM 1039 C C . ALA A 1 139 ? 1.853 6.220 13.478 1.00 93.88 139 ALA A C 1
ATOM 1041 O O . ALA A 1 139 ? 2.884 5.572 13.306 1.00 93.88 139 ALA A O 1
ATOM 1042 N N . ALA A 1 140 ? 1.300 6.965 12.527 1.00 93.69 140 ALA A N 1
ATOM 1043 C CA . ALA A 1 140 ? 1.949 7.237 11.259 1.00 93.69 140 ALA A CA 1
ATOM 1044 C C . ALA A 1 140 ? 1.417 8.538 10.670 1.00 93.69 140 ALA A C 1
ATOM 1046 O O . ALA A 1 140 ? 0.250 8.889 10.858 1.00 93.69 140 ALA A O 1
ATOM 1047 N N . ARG A 1 141 ? 2.255 9.203 9.882 1.00 92.56 141 ARG A N 1
ATOM 1048 C CA . ARG A 1 141 ? 1.887 10.394 9.112 1.00 92.56 141 ARG A CA 1
ATOM 1049 C C . ARG A 1 141 ? 2.005 10.120 7.612 1.00 92.56 141 ARG A C 1
ATOM 1051 O O . ARG A 1 141 ? 2.811 9.274 7.226 1.00 92.56 141 ARG A O 1
ATOM 1058 N N . PRO A 1 142 ? 1.245 10.812 6.746 1.00 92.06 142 PRO A N 1
ATOM 1059 C CA . PRO A 1 142 ? 1.411 10.674 5.303 1.00 92.06 142 PRO A CA 1
ATOM 1060 C C . PRO A 1 142 ? 2.857 10.950 4.874 1.00 92.06 142 PRO A C 1
ATOM 1062 O O . PRO A 1 142 ? 3.489 11.890 5.371 1.00 92.06 142 PRO A O 1
ATOM 1065 N N . SER A 1 143 ? 3.380 10.148 3.945 1.00 93.81 143 SER A N 1
ATOM 1066 C CA . SER A 1 143 ? 4.663 10.462 3.315 1.00 93.81 143 SER A CA 1
ATOM 1067 C C . SER A 1 143 ? 4.541 11.706 2.432 1.00 93.81 143 SER A C 1
ATOM 1069 O O . SER A 1 143 ? 3.481 12.004 1.875 1.00 93.81 143 SER A O 1
ATOM 1071 N N . LEU A 1 144 ? 5.635 12.453 2.308 1.00 96.19 144 LEU A N 1
ATOM 1072 C CA . LEU A 1 144 ? 5.745 13.525 1.326 1.00 96.19 144 LEU A CA 1
ATOM 1073 C C . LEU A 1 144 ? 6.205 12.959 -0.016 1.00 96.19 144 LEU A C 1
ATOM 1075 O O . LEU A 1 144 ? 6.732 11.850 -0.109 1.00 96.19 144 LEU A O 1
ATOM 1079 N N . THR A 1 145 ? 6.071 13.760 -1.067 1.00 96.12 145 THR A N 1
ATOM 1080 C CA . THR A 1 145 ? 6.535 13.399 -2.408 1.00 96.12 145 THR A CA 1
ATOM 1081 C C . THR A 1 145 ? 7.467 14.452 -2.980 1.00 96.12 145 THR A C 1
ATOM 1083 O O . THR A 1 145 ? 7.255 15.647 -2.785 1.00 96.12 145 THR A O 1
ATOM 1086 N N . THR A 1 146 ? 8.450 14.016 -3.763 1.00 95.75 146 THR A N 1
ATOM 1087 C CA . THR A 1 146 ? 9.316 14.893 -4.557 1.00 95.75 146 THR A CA 1
ATOM 1088 C C . THR A 1 146 ? 9.458 14.386 -5.992 1.00 95.75 146 THR A C 1
ATOM 1090 O O . THR A 1 146 ? 9.296 13.196 -6.269 1.00 95.75 146 THR A O 1
ATOM 1093 N N . THR A 1 147 ? 9.774 15.286 -6.922 1.00 95.62 147 THR A N 1
ATOM 1094 C CA . THR A 1 147 ? 10.170 14.956 -8.303 1.00 95.62 147 THR A CA 1
ATOM 1095 C C . THR A 1 147 ? 11.690 14.835 -8.463 1.00 95.62 147 THR A C 1
ATOM 1097 O O . THR A 1 147 ? 12.178 14.500 -9.548 1.00 95.62 147 THR A O 1
ATOM 1100 N N . ASN A 1 148 ? 12.451 15.109 -7.397 1.00 94.75 148 ASN A N 1
ATOM 1101 C CA . ASN A 1 148 ? 13.900 14.933 -7.364 1.00 94.75 148 ASN A CA 1
ATOM 1102 C C . ASN A 1 148 ? 14.287 13.463 -7.534 1.00 94.75 148 ASN A C 1
ATOM 1104 O O . ASN A 1 148 ? 13.463 12.561 -7.396 1.00 94.75 148 ASN A O 1
ATOM 1108 N N . ARG A 1 149 ? 15.561 13.210 -7.848 1.00 93.31 149 ARG A N 1
ATOM 1109 C CA . ARG A 1 149 ? 16.062 11.846 -8.066 1.00 93.31 149 ARG A CA 1
ATOM 1110 C C . ARG A 1 149 ? 16.074 11.004 -6.796 1.00 93.31 149 ARG A C 1
ATOM 1112 O O . ARG A 1 149 ? 15.990 9.788 -6.911 1.00 93.31 149 ARG A O 1
ATOM 1119 N N . ASP A 1 150 ? 16.203 11.614 -5.634 1.00 93.44 150 ASP A N 1
ATOM 1120 C CA . ASP A 1 150 ? 16.376 10.895 -4.380 1.00 93.44 150 ASP A CA 1
ATOM 1121 C C . ASP A 1 150 ? 15.309 11.358 -3.392 1.00 93.44 150 ASP A C 1
ATOM 1123 O O . ASP A 1 150 ? 14.929 12.533 -3.372 1.00 93.44 150 ASP A O 1
ATOM 1127 N N . GLY A 1 151 ? 14.785 10.398 -2.634 1.00 93.69 151 GLY A N 1
ATOM 1128 C CA . GLY A 1 151 ? 13.917 10.653 -1.495 1.00 93.69 151 GLY A CA 1
ATOM 1129 C C . GLY A 1 151 ? 14.724 10.815 -0.207 1.00 93.69 151 GLY A C 1
ATOM 1130 O O . GLY A 1 151 ? 15.910 10.490 -0.157 1.00 93.69 151 GLY A O 1
ATOM 1131 N N . THR A 1 152 ? 14.085 11.301 0.851 1.00 92.94 152 THR A N 1
ATOM 1132 C CA . THR A 1 152 ? 14.726 11.552 2.151 1.00 92.94 152 THR A CA 1
ATOM 1133 C C . THR A 1 152 ? 13.963 10.864 3.275 1.00 92.94 152 THR A C 1
ATOM 1135 O O . THR A 1 152 ? 12.761 10.646 3.166 1.00 92.94 152 THR A O 1
ATOM 1138 N N . LEU A 1 153 ? 14.658 10.530 4.364 1.00 90.56 153 LEU A N 1
ATOM 1139 C CA . LEU A 1 153 ? 14.035 10.019 5.595 1.00 90.56 153 LEU A CA 1
ATOM 1140 C C . LEU A 1 153 ? 13.807 11.125 6.626 1.00 90.56 153 LEU A C 1
ATOM 1142 O O . LEU A 1 153 ? 12.785 11.160 7.298 1.00 90.56 153 LEU A O 1
ATOM 1146 N N . ILE A 1 154 ? 14.757 12.052 6.723 1.00 89.31 154 ILE A N 1
ATOM 1147 C CA . ILE A 1 154 ? 14.764 13.141 7.699 1.00 89.31 154 ILE A CA 1
ATOM 1148 C C . ILE A 1 154 ? 14.616 14.462 6.933 1.00 89.31 154 ILE A C 1
ATOM 1150 O O . ILE A 1 154 ? 15.244 14.609 5.880 1.00 89.31 154 ILE A O 1
ATOM 1154 N N . PRO A 1 155 ? 13.815 15.430 7.420 1.00 92.06 155 PRO A N 1
ATOM 1155 C CA . PRO A 1 155 ? 13.025 15.422 8.667 1.00 92.06 155 PRO A CA 1
ATOM 1156 C C . PRO A 1 155 ? 11.680 14.674 8.584 1.00 92.06 155 PRO A C 1
ATOM 1158 O O . PRO A 1 155 ? 11.049 14.421 9.612 1.00 92.06 155 PRO A O 1
ATOM 1161 N N . GLN A 1 156 ? 11.228 14.350 7.374 1.00 93.75 156 GLN A N 1
ATOM 1162 C CA . GLN A 1 156 ? 10.028 13.563 7.100 1.00 93.75 156 GLN A CA 1
ATOM 1163 C C . GLN A 1 156 ? 10.264 12.701 5.867 1.00 93.75 156 GLN A C 1
ATOM 1165 O O . GLN A 1 156 ? 10.906 13.147 4.906 1.00 93.75 156 GLN A O 1
ATOM 1170 N N . MET A 1 157 ? 9.716 11.488 5.893 1.00 94.69 157 MET A N 1
ATOM 1171 C CA . MET A 1 157 ? 9.821 10.538 4.799 1.00 94.69 157 MET A CA 1
ATOM 1172 C C . MET A 1 157 ? 9.251 11.155 3.523 1.00 94.69 157 MET A C 1
ATOM 1174 O O . MET A 1 157 ? 8.060 11.458 3.436 1.00 94.69 157 MET A O 1
ATOM 1178 N N . THR A 1 158 ? 10.115 11.350 2.534 1.00 95.94 158 THR A N 1
ATOM 1179 C CA . THR A 1 158 ? 9.785 11.963 1.250 1.00 95.94 158 THR A CA 1
ATOM 1180 C C . THR A 1 158 ? 10.152 11.004 0.134 1.00 95.94 158 THR A C 1
ATOM 1182 O O . THR A 1 158 ? 11.326 10.703 -0.064 1.00 95.94 158 THR A O 1
ATOM 1185 N N . ILE A 1 159 ? 9.161 10.544 -0.621 1.00 95.56 159 ILE A N 1
ATOM 1186 C CA . ILE A 1 159 ? 9.318 9.546 -1.679 1.00 95.56 159 ILE A CA 1
ATOM 1187 C C . ILE A 1 159 ? 9.534 10.236 -3.027 1.00 95.56 159 ILE A C 1
ATOM 1189 O O . ILE A 1 159 ? 8.810 11.162 -3.406 1.00 95.56 159 ILE A O 1
ATOM 1193 N N . SER A 1 160 ? 10.525 9.770 -3.788 1.00 95.56 160 SER A N 1
ATOM 1194 C CA . SER A 1 160 ? 10.724 10.226 -5.163 1.00 95.56 160 SER A CA 1
ATOM 1195 C C . SER A 1 160 ? 9.701 9.583 -6.101 1.00 95.56 160 SER A C 1
ATOM 1197 O O . SER A 1 160 ? 9.770 8.399 -6.422 1.00 95.56 160 SER A O 1
ATOM 1199 N N . THR A 1 161 ? 8.789 10.397 -6.625 1.00 95.94 161 THR A N 1
ATOM 1200 C CA . THR A 1 161 ? 7.790 9.980 -7.627 1.00 95.94 161 THR A CA 1
ATOM 1201 C C . THR A 1 161 ? 8.406 9.659 -8.991 1.00 95.94 161 THR A C 1
ATOM 1203 O O . THR A 1 161 ? 7.763 9.032 -9.830 1.00 95.94 161 THR A O 1
ATOM 1206 N N . ARG A 1 162 ? 9.672 10.043 -9.212 1.00 94.44 162 ARG A N 1
ATOM 1207 C CA . ARG A 1 162 ? 10.431 9.734 -10.431 1.00 94.44 162 ARG A CA 1
ATOM 1208 C C . ARG A 1 162 ? 10.740 8.244 -10.563 1.00 94.44 162 ARG A C 1
ATOM 1210 O O . ARG A 1 162 ? 10.907 7.760 -11.684 1.00 94.44 162 ARG A O 1
ATOM 1217 N N . TRP A 1 163 ? 10.839 7.544 -9.435 1.00 94.31 163 TRP A N 1
ATOM 1218 C CA . TRP A 1 163 ? 11.268 6.150 -9.371 1.00 94.31 163 TRP A CA 1
ATOM 1219 C C . TRP A 1 163 ? 10.190 5.221 -8.825 1.00 94.31 163 TRP A C 1
ATOM 1221 O O . TRP A 1 163 ? 10.481 4.294 -8.073 1.00 94.31 163 TRP A O 1
ATOM 1231 N N . LEU A 1 164 ? 8.946 5.511 -9.201 1.00 94.50 164 LEU A N 1
ATOM 1232 C CA . LEU A 1 164 ? 7.769 4.755 -8.811 1.00 94.50 164 LEU A CA 1
ATOM 1233 C C . LEU A 1 164 ? 7.072 4.226 -10.070 1.00 94.50 164 LEU A C 1
ATOM 1235 O O . LEU A 1 164 ? 6.520 5.007 -10.855 1.00 94.50 164 LEU A O 1
ATOM 1239 N N . TYR A 1 165 ? 7.111 2.908 -10.268 1.00 94.88 165 TYR A N 1
ATOM 1240 C CA . TYR A 1 165 ? 6.626 2.255 -11.488 1.00 94.88 165 TYR A CA 1
ATOM 1241 C C . TYR A 1 165 ? 5.760 1.041 -11.183 1.00 94.88 165 TYR A C 1
ATOM 1243 O O . TYR A 1 165 ? 5.973 0.358 -10.199 1.00 94.88 165 TYR A O 1
ATOM 1251 N N . THR A 1 166 ? 4.814 0.723 -12.056 1.00 94.44 166 THR A N 1
ATOM 1252 C CA . THR A 1 166 ? 4.126 -0.575 -12.084 1.00 94.44 166 THR A CA 1
ATOM 1253 C C . THR A 1 166 ? 4.441 -1.276 -13.402 1.00 94.44 166 THR A C 1
ATOM 1255 O O . THR A 1 166 ? 4.891 -0.634 -14.350 1.00 94.44 166 THR A O 1
ATOM 1258 N N . HIS A 1 167 ? 4.233 -2.586 -13.463 1.00 94.31 167 HIS A N 1
ATOM 1259 C CA . HIS A 1 167 ? 4.398 -3.378 -14.681 1.00 94.31 167 HIS A CA 1
ATOM 1260 C C . HIS A 1 167 ? 3.161 -4.262 -14.835 1.00 94.31 167 HIS A C 1
ATOM 1262 O O . HIS A 1 167 ? 3.147 -5.436 -14.481 1.00 94.31 167 HIS A O 1
ATOM 1268 N N . LYS A 1 168 ? 2.051 -3.633 -15.228 1.00 91.50 168 LYS A N 1
ATOM 1269 C CA . LYS A 1 168 ? 0.715 -4.263 -15.237 1.00 91.50 168 LYS A CA 1
ATOM 1270 C C . LYS A 1 168 ? 0.289 -4.804 -16.599 1.00 91.50 168 LYS A C 1
ATOM 1272 O O . LYS A 1 168 ? -0.797 -5.361 -16.728 1.00 91.50 168 LYS A O 1
ATOM 1277 N N . PHE A 1 169 ? 1.123 -4.607 -17.613 1.00 93.56 169 PHE A N 1
ATOM 1278 C CA . PHE A 1 169 ? 0.920 -5.136 -18.953 1.00 93.56 169 PHE A CA 1
ATOM 1279 C C . PHE A 1 169 ? 2.063 -6.097 -19.273 1.00 93.56 169 PHE A C 1
ATOM 1281 O O . PHE A 1 169 ? 3.213 -5.733 -19.024 1.00 93.56 169 PHE A O 1
ATOM 1288 N N . PRO A 1 170 ? 1.783 -7.282 -19.843 1.00 94.75 170 PRO A N 1
ATOM 1289 C CA . PRO A 1 170 ? 2.830 -8.219 -20.214 1.00 94.75 170 PRO A CA 1
ATOM 1290 C C . PRO A 1 170 ? 3.905 -7.577 -21.094 1.00 94.75 170 PRO A C 1
ATOM 1292 O O . PRO A 1 170 ? 3.600 -6.975 -22.123 1.00 94.75 170 PRO A O 1
ATOM 1295 N N . GLY A 1 171 ? 5.158 -7.701 -20.666 1.00 94.88 171 GLY A N 1
ATOM 1296 C CA . GLY A 1 171 ? 6.308 -7.030 -21.272 1.00 94.88 171 GLY A CA 1
ATOM 1297 C C . GLY A 1 171 ? 7.632 -7.634 -20.803 1.00 94.88 171 GLY A C 1
ATOM 1298 O O . GLY A 1 171 ? 7.653 -8.487 -19.924 1.00 94.88 171 GLY A O 1
ATOM 1299 N N . THR A 1 172 ? 8.754 -7.183 -21.353 1.00 94.75 172 THR A N 1
ATOM 1300 C CA . THR A 1 172 ? 10.107 -7.542 -20.877 1.00 94.75 172 THR A CA 1
ATOM 1301 C C . THR A 1 172 ? 10.595 -6.576 -19.784 1.00 94.75 172 THR A C 1
ATOM 1303 O O . THR A 1 172 ? 9.889 -5.623 -19.456 1.00 94.75 172 THR A O 1
ATOM 1306 N N . GLU A 1 173 ? 11.828 -6.758 -19.289 1.00 90.88 173 GLU A N 1
ATOM 1307 C CA . GLU A 1 173 ? 12.486 -5.868 -18.304 1.00 90.88 173 GLU A CA 1
ATOM 1308 C C . GLU A 1 173 ? 12.879 -4.495 -18.887 1.00 90.88 173 GLU A C 1
ATOM 1310 O O . GLU A 1 173 ? 13.471 -3.660 -18.204 1.00 90.88 173 GLU A O 1
ATOM 1315 N N . ALA A 1 174 ? 12.611 -4.241 -20.171 1.00 92.62 174 ALA A N 1
ATOM 1316 C CA . ALA A 1 174 ? 12.938 -2.958 -20.779 1.00 92.62 174 ALA A CA 1
ATOM 1317 C C . ALA A 1 174 ? 12.179 -1.813 -20.083 1.00 92.62 174 ALA A C 1
ATOM 1319 O O . ALA A 1 174 ? 10.976 -1.922 -19.853 1.00 92.62 174 ALA A O 1
ATOM 1320 N N . GLU A 1 175 ? 12.859 -0.685 -19.829 1.00 89.62 175 GLU A N 1
ATOM 1321 C CA . GLU A 1 175 ? 12.283 0.494 -19.151 1.00 89.62 175 GLU A CA 1
ATOM 1322 C C . GLU A 1 175 ? 10.935 0.914 -19.760 1.00 89.62 175 GLU A C 1
ATOM 1324 O O . GLU A 1 175 ? 10.000 1.246 -19.036 1.00 89.62 175 GLU A O 1
ATOM 1329 N N . GLY A 1 176 ? 10.804 0.842 -21.089 1.00 92.31 176 GLY A N 1
ATOM 1330 C CA . GLY A 1 176 ? 9.577 1.209 -21.802 1.00 92.31 176 GLY A CA 1
ATOM 1331 C C . GLY A 1 176 ? 8.348 0.351 -21.474 1.00 92.31 176 GLY A C 1
ATOM 1332 O O . GLY A 1 176 ? 7.230 0.788 -21.735 1.00 92.31 176 GLY A O 1
ATOM 1333 N N . ASN A 1 177 ? 8.531 -0.834 -20.886 1.00 94.56 177 ASN A N 1
ATOM 1334 C CA . ASN A 1 177 ? 7.434 -1.712 -20.471 1.00 94.56 177 ASN A CA 1
ATOM 1335 C C . ASN A 1 177 ? 6.940 -1.422 -19.048 1.00 94.56 177 ASN A C 1
ATOM 1337 O O . ASN A 1 177 ? 5.891 -1.930 -18.656 1.00 94.56 177 ASN A O 1
ATOM 1341 N N . TYR A 1 178 ? 7.651 -0.586 -18.289 1.00 94.62 178 TYR A N 1
ATOM 1342 C CA . TYR A 1 178 ? 7.214 -0.104 -16.984 1.00 94.62 178 TYR A CA 1
ATOM 1343 C C . TYR A 1 178 ? 6.357 1.159 -17.135 1.00 94.62 178 TYR A C 1
ATOM 1345 O O . TYR A 1 178 ? 6.688 2.094 -17.864 1.00 94.62 178 TYR A O 1
ATOM 1353 N N . GLN A 1 179 ? 5.248 1.231 -16.401 1.00 94.75 179 GLN A N 1
ATOM 1354 C CA . GLN A 1 179 ? 4.377 2.403 -16.369 1.00 94.75 179 GLN A CA 1
ATOM 1355 C C . GLN A 1 179 ? 4.707 3.268 -15.152 1.00 94.75 179 GLN A C 1
ATOM 1357 O O . GLN A 1 179 ? 4.631 2.804 -14.015 1.00 94.75 179 GLN A O 1
ATOM 1362 N N . ARG A 1 180 ? 5.028 4.549 -15.372 1.00 94.56 180 ARG A N 1
ATOM 1363 C CA . ARG A 1 180 ? 5.226 5.518 -14.279 1.00 94.56 180 ARG A CA 1
ATOM 1364 C C . ARG A 1 180 ? 3.928 5.722 -13.502 1.00 94.56 180 ARG A C 1
ATOM 1366 O O . ARG A 1 180 ? 2.886 5.998 -14.094 1.00 94.56 180 ARG A O 1
ATOM 1373 N N . ILE A 1 181 ? 4.019 5.666 -12.177 1.00 94.50 181 ILE A N 1
ATOM 1374 C CA . ILE A 1 181 ? 2.908 5.985 -11.270 1.00 94.50 181 ILE A CA 1
ATOM 1375 C C . ILE A 1 181 ? 2.881 7.492 -10.973 1.00 94.50 181 ILE A C 1
ATOM 1377 O O . ILE A 1 181 ? 1.809 8.095 -10.920 1.00 94.50 181 ILE A O 1
ATOM 1381 N N . ASN A 1 182 ? 4.053 8.128 -10.857 1.00 91.44 182 ASN A N 1
ATOM 1382 C CA . ASN A 1 182 ? 4.204 9.526 -10.440 1.00 91.44 182 ASN A CA 1
ATOM 1383 C C . ASN A 1 182 ? 3.475 9.793 -9.102 1.00 91.44 182 ASN A C 1
ATOM 1385 O O . ASN A 1 182 ? 3.644 9.038 -8.149 1.00 91.44 182 ASN A O 1
ATOM 1389 N N . ALA A 1 183 ? 2.668 10.855 -9.028 1.00 88.62 183 ALA A N 1
ATOM 1390 C CA . ALA A 1 183 ? 1.818 11.178 -7.880 1.00 88.62 183 ALA A CA 1
ATOM 1391 C C . ALA A 1 183 ? 0.383 10.616 -8.002 1.00 88.62 183 ALA A C 1
ATOM 1393 O O . ALA A 1 183 ? -0.473 10.932 -7.179 1.00 88.62 183 ALA A O 1
ATOM 1394 N N . ASN A 1 184 ? 0.099 9.814 -9.033 1.00 86.69 184 ASN A N 1
ATOM 1395 C CA . ASN A 1 184 ? -1.244 9.304 -9.304 1.00 86.69 184 ASN A CA 1
ATOM 1396 C C . ASN A 1 184 ? -1.531 8.003 -8.540 1.00 86.69 184 ASN A C 1
ATOM 1398 O O . ASN A 1 184 ? -0.632 7.329 -8.033 1.00 86.69 184 ASN A O 1
ATOM 1402 N N . THR A 1 185 ? -2.799 7.599 -8.537 1.00 87.31 185 THR A N 1
ATOM 1403 C CA . THR A 1 185 ? -3.248 6.256 -8.161 1.00 87.31 185 THR A CA 1
ATOM 1404 C C . THR A 1 185 ? -3.324 5.369 -9.407 1.00 87.31 185 THR A C 1
ATOM 1406 O O . THR A 1 185 ? -4.324 5.349 -10.121 1.00 87.31 185 THR A O 1
ATOM 1409 N N . ALA A 1 186 ? -2.232 4.672 -9.730 1.00 90.44 186 ALA A N 1
ATOM 1410 C CA . ALA A 1 186 ? -2.083 3.942 -10.997 1.00 90.44 186 ALA A CA 1
ATOM 1411 C C . ALA A 1 186 ? -1.913 2.419 -10.853 1.00 90.44 186 ALA A C 1
ATOM 1413 O O . ALA A 1 186 ? -1.776 1.742 -11.880 1.00 90.44 186 ALA A O 1
ATOM 1414 N N . VAL A 1 187 ? -1.935 1.896 -9.621 1.00 91.75 187 VAL A N 1
ATOM 1415 C CA . VAL A 1 187 ? -1.725 0.476 -9.292 1.00 91.75 187 VAL A CA 1
ATOM 1416 C C . VAL A 1 187 ? -3.072 -0.189 -8.986 1.00 91.75 187 VAL A C 1
ATOM 1418 O O . VAL A 1 187 ? -3.623 0.027 -7.904 1.00 91.75 187 VAL A O 1
ATOM 1421 N N . PRO A 1 188 ? -3.654 -0.964 -9.917 1.00 89.00 188 PRO A N 1
ATOM 1422 C CA . PRO A 1 188 ? -4.891 -1.686 -9.652 1.00 89.00 188 PRO A CA 1
ATOM 1423 C C . PRO A 1 188 ? -4.662 -2.818 -8.645 1.00 89.00 188 PRO A C 1
ATOM 1425 O O . PRO A 1 188 ? -3.541 -3.294 -8.474 1.00 89.00 188 PRO A O 1
ATOM 1428 N N . ALA A 1 189 ? -5.734 -3.282 -8.007 1.00 86.19 189 ALA A N 1
ATOM 1429 C CA . ALA A 1 189 ? -5.647 -4.413 -7.089 1.00 86.19 189 ALA A CA 1
ATOM 1430 C C . ALA A 1 189 ? -5.147 -5.684 -7.793 1.00 86.19 189 ALA A C 1
ATOM 1432 O O . ALA A 1 189 ? -5.462 -5.925 -8.961 1.00 86.19 189 ALA A O 1
ATOM 1433 N N . GLY A 1 190 ? -4.342 -6.467 -7.074 1.00 86.31 190 GLY A N 1
ATOM 1434 C CA . GLY A 1 190 ? -3.639 -7.635 -7.609 1.00 86.31 190 GLY A CA 1
ATOM 1435 C C . GLY A 1 190 ? -2.377 -7.302 -8.416 1.00 86.31 190 GLY A C 1
ATOM 1436 O O . GLY A 1 190 ? -1.642 -8.216 -8.785 1.00 86.31 190 GLY A O 1
ATOM 1437 N N . TYR A 1 191 ? -2.078 -6.021 -8.660 1.00 91.19 191 TYR A N 1
ATOM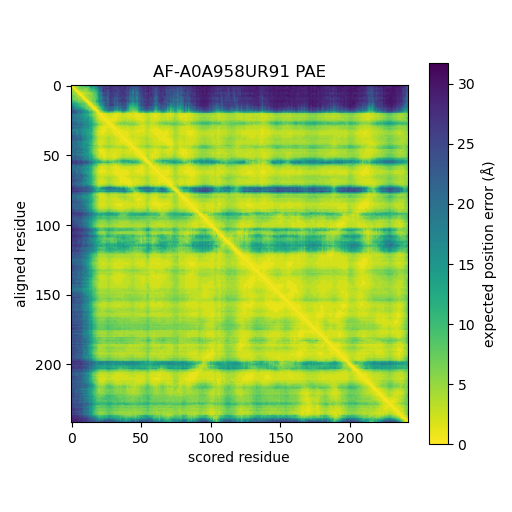 1438 C CA . TYR A 1 191 ? -0.808 -5.586 -9.242 1.00 91.19 191 TYR A CA 1
ATOM 1439 C C . TYR A 1 191 ? 0.106 -4.995 -8.174 1.00 91.19 191 TYR A C 1
ATOM 1441 O O . TYR A 1 191 ? -0.333 -4.472 -7.147 1.00 91.19 191 TYR A O 1
ATOM 1449 N N . GLY A 1 192 ? 1.404 -5.067 -8.436 1.00 91.62 192 GLY A N 1
ATOM 1450 C CA . GLY A 1 192 ? 2.403 -4.412 -7.613 1.00 91.62 192 GLY A CA 1
ATOM 1451 C C . GLY A 1 192 ? 3.075 -3.238 -8.311 1.00 91.62 192 GLY A C 1
ATOM 1452 O O . GLY A 1 192 ? 2.721 -2.831 -9.422 1.00 91.62 192 GLY A O 1
ATOM 1453 N N . PHE A 1 193 ? 4.058 -2.679 -7.631 1.00 93.25 193 PHE A N 1
ATOM 1454 C CA . PHE A 1 193 ? 4.866 -1.567 -8.083 1.00 93.25 193 PHE A CA 1
ATOM 1455 C C . PHE A 1 193 ? 6.289 -1.688 -7.546 1.00 93.25 193 PHE A C 1
ATOM 1457 O O . PHE A 1 193 ? 6.553 -2.388 -6.573 1.00 93.25 193 PHE A O 1
ATOM 1464 N N . THR A 1 194 ? 7.219 -1.005 -8.192 1.00 93.75 194 THR A N 1
ATOM 1465 C CA . THR A 1 194 ? 8.584 -0.832 -7.725 1.00 93.75 194 THR A CA 1
ATOM 1466 C C . THR A 1 194 ? 8.768 0.587 -7.220 1.00 93.75 194 THR A C 1
ATOM 1468 O O . THR A 1 194 ? 8.187 1.538 -7.754 1.00 93.75 194 THR A O 1
ATOM 1471 N N . MET A 1 195 ? 9.571 0.726 -6.172 1.00 92.94 195 MET A N 1
ATOM 1472 C CA . MET A 1 195 ? 9.916 2.010 -5.579 1.00 92.94 195 MET A CA 1
ATOM 1473 C C . MET A 1 195 ? 11.397 2.024 -5.221 1.00 92.94 195 MET A C 1
ATOM 1475 O O . MET A 1 195 ? 11.918 1.060 -4.655 1.00 92.94 195 MET A O 1
ATOM 1479 N N . LYS A 1 196 ? 12.066 3.132 -5.534 1.00 93.31 196 LYS A N 1
ATOM 1480 C CA . LYS A 1 196 ? 13.435 3.382 -5.083 1.00 93.31 196 LYS A CA 1
ATOM 1481 C C . LYS A 1 196 ? 13.478 3.619 -3.570 1.00 93.31 196 LYS A C 1
ATOM 1483 O O . LYS A 1 196 ? 12.586 4.257 -3.013 1.00 93.31 196 LYS A O 1
ATOM 1488 N N . GLY A 1 197 ? 14.530 3.119 -2.936 1.00 91.19 197 GLY A N 1
ATOM 1489 C CA . GLY A 1 197 ? 14.819 3.300 -1.523 1.00 91.19 197 GLY A CA 1
ATOM 1490 C C . GLY A 1 197 ? 15.035 4.765 -1.144 1.00 91.19 197 GLY A C 1
ATOM 1491 O O . GLY A 1 197 ? 15.154 5.663 -1.983 1.00 91.19 197 GLY A O 1
ATOM 1492 N N . LEU A 1 198 ? 15.058 5.001 0.161 1.00 91.00 198 LEU A N 1
ATOM 1493 C CA . LEU A 1 198 ? 15.192 6.323 0.759 1.00 91.00 198 LEU A CA 1
ATOM 1494 C C . LEU A 1 198 ? 16.504 6.416 1.540 1.00 91.00 198 LEU A C 1
ATOM 1496 O O . LEU A 1 198 ? 17.090 5.403 1.917 1.00 91.00 198 LEU A O 1
ATOM 1500 N N . GLY A 1 199 ? 16.930 7.642 1.836 1.00 82.75 199 GLY A N 1
ATOM 1501 C CA . GLY A 1 199 ? 18.027 7.886 2.768 1.00 82.75 199 GLY A CA 1
ATOM 1502 C C . GLY A 1 199 ? 19.351 8.198 2.081 1.00 82.75 199 GLY A C 1
ATOM 1503 O O . GLY A 1 199 ? 19.388 8.903 1.075 1.00 82.75 199 GLY A O 1
ATOM 1504 N N . THR A 1 200 ? 20.450 7.766 2.693 1.00 77.12 200 THR A N 1
ATOM 1505 C CA . THR A 1 200 ? 21.807 8.144 2.286 1.00 77.12 200 THR A CA 1
ATOM 1506 C C . THR A 1 200 ? 22.421 7.127 1.326 1.00 77.12 200 THR A C 1
ATOM 1508 O O . THR A 1 200 ? 21.829 6.106 0.978 1.00 77.12 200 THR A O 1
ATOM 1511 N N . ALA A 1 201 ? 23.624 7.448 0.857 1.00 77.31 201 ALA A N 1
ATOM 1512 C CA . ALA A 1 201 ? 24.375 6.639 -0.089 1.00 77.31 201 ALA A CA 1
ATOM 1513 C C . ALA A 1 201 ? 24.776 5.257 0.455 1.00 77.31 201 ALA A C 1
ATOM 1515 O O . ALA A 1 201 ? 24.828 4.265 -0.268 1.00 77.31 201 ALA A O 1
ATOM 1516 N N . THR A 1 202 ? 25.093 5.198 1.740 1.00 83.25 202 THR A N 1
ATOM 1517 C CA . THR A 1 202 ? 25.498 3.972 2.420 1.00 83.25 202 THR A CA 1
ATOM 1518 C C . THR A 1 202 ? 24.260 3.190 2.847 1.00 83.25 202 THR A C 1
ATOM 1520 O O . THR A 1 202 ? 23.337 3.827 3.359 1.00 83.25 202 THR A O 1
ATOM 1523 N N . PRO A 1 203 ? 24.234 1.851 2.695 1.00 81.81 203 PRO A N 1
ATOM 1524 C CA . PRO A 1 203 ? 23.218 1.019 3.330 1.00 81.81 203 PRO A CA 1
ATOM 1525 C C . PRO A 1 203 ? 23.065 1.392 4.805 1.00 81.81 203 PRO A C 1
ATOM 1527 O O . PRO A 1 203 ? 24.037 1.398 5.561 1.00 81.81 203 PRO A O 1
ATOM 1530 N N . GLY A 1 204 ? 21.860 1.815 5.159 1.00 80.88 204 GLY A N 1
ATOM 1531 C CA . GLY A 1 204 ? 21.436 2.092 6.518 1.00 80.88 204 GLY A CA 1
ATOM 1532 C C . GLY A 1 204 ? 20.657 0.910 7.096 1.00 80.88 204 GLY A C 1
ATOM 1533 O O . GLY A 1 204 ? 20.657 -0.173 6.510 1.00 80.88 204 GLY A O 1
ATOM 1534 N N . PRO A 1 205 ? 19.980 1.110 8.238 1.00 85.19 205 PRO A N 1
ATOM 1535 C CA . PRO A 1 205 ? 19.110 0.091 8.809 1.00 85.19 205 PRO A CA 1
ATOM 1536 C C . PRO A 1 205 ? 17.901 -0.185 7.905 1.00 85.19 205 PRO A C 1
ATOM 1538 O O . PRO A 1 205 ? 17.662 0.505 6.908 1.00 85.19 205 PRO A O 1
ATOM 1541 N N . ASP A 1 206 ? 17.110 -1.175 8.300 1.00 90.25 206 ASP A N 1
ATOM 1542 C CA . ASP A 1 206 ? 15.808 -1.441 7.708 1.00 90.25 206 ASP A CA 1
ATOM 1543 C C . ASP A 1 206 ? 14.940 -0.182 7.669 1.00 90.25 206 ASP A C 1
ATOM 1545 O O . ASP A 1 206 ? 14.838 0.562 8.650 1.00 90.25 206 ASP A O 1
ATOM 1549 N N . GLN A 1 207 ? 14.263 0.021 6.541 1.00 91.50 207 GLN A N 1
ATOM 1550 C CA . GLN A 1 207 ? 13.263 1.072 6.418 1.00 91.50 207 GLN A CA 1
ATOM 1551 C C . GLN A 1 207 ? 11.873 0.468 6.511 1.00 91.50 207 GLN A C 1
ATOM 1553 O O . GLN A 1 207 ? 11.503 -0.398 5.721 1.00 91.50 207 GLN A O 1
ATOM 1558 N N . VAL A 1 208 ? 11.089 0.978 7.456 1.00 93.00 208 VAL A N 1
ATOM 1559 C CA . VAL A 1 208 ? 9.706 0.565 7.674 1.00 93.00 208 VAL A CA 1
ATOM 1560 C C . VAL A 1 208 ? 8.758 1.550 6.994 1.00 93.00 208 VAL A C 1
ATOM 1562 O O . VAL A 1 208 ? 8.926 2.766 7.091 1.00 93.00 208 VAL A O 1
ATOM 1565 N N . TYR A 1 209 ? 7.744 1.019 6.326 1.00 93.88 209 TYR A N 1
ATOM 1566 C CA . TYR A 1 209 ? 6.669 1.753 5.676 1.00 93.88 209 TYR A CA 1
ATOM 1567 C C . TYR A 1 209 ? 5.330 1.283 6.236 1.00 93.88 209 TYR A C 1
ATOM 1569 O O . TYR A 1 209 ? 5.163 0.116 6.598 1.00 93.88 209 TYR A O 1
ATOM 1577 N N . GLU A 1 210 ? 4.353 2.183 6.271 1.00 93.56 210 GLU A N 1
ATOM 1578 C CA . GLU A 1 210 ? 2.957 1.808 6.456 1.00 93.56 210 GLU A CA 1
ATOM 1579 C C . GLU A 1 210 ? 2.180 2.000 5.160 1.00 93.56 210 GLU A C 1
ATOM 1581 O O . GLU A 1 210 ? 2.125 3.098 4.612 1.00 93.56 210 GLU A O 1
ATOM 1586 N N . PHE A 1 211 ? 1.531 0.940 4.694 1.00 92.94 211 PHE A N 1
ATOM 1587 C CA . PHE A 1 211 ? 0.591 1.000 3.587 1.00 92.94 211 PHE A CA 1
ATOM 1588 C C . PHE A 1 211 ? -0.820 1.099 4.143 1.00 92.94 211 PHE A C 1
ATOM 1590 O O . PHE A 1 211 ? -1.297 0.183 4.815 1.00 92.94 211 PHE A O 1
ATOM 1597 N N . ARG A 1 212 ? -1.488 2.222 3.878 1.00 91.81 212 ARG A N 1
ATOM 1598 C CA . ARG A 1 212 ? -2.844 2.489 4.357 1.00 91.81 212 ARG A CA 1
ATOM 1599 C C . ARG A 1 212 ? -3.846 2.567 3.225 1.00 91.81 212 ARG A C 1
ATOM 1601 O O . ARG A 1 212 ? -3.613 3.232 2.215 1.00 91.81 212 ARG A O 1
ATOM 1608 N N . GLY A 1 213 ? -4.987 1.911 3.396 1.00 89.81 213 GLY A N 1
ATOM 1609 C C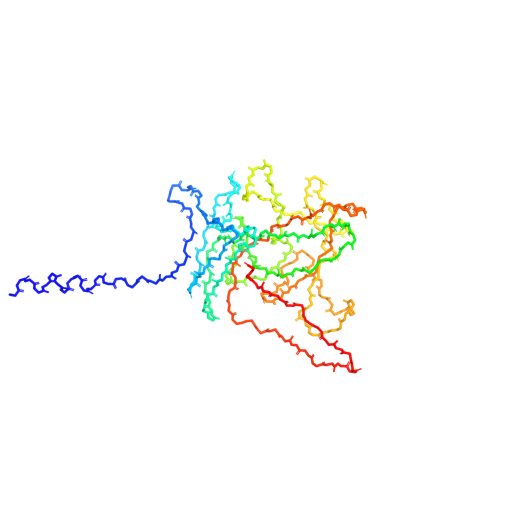A . GLY A 1 213 ? -6.055 1.971 2.410 1.00 89.81 213 GLY A CA 1
ATOM 1610 C C . GLY A 1 213 ? -7.228 1.041 2.659 1.00 89.81 213 GLY A C 1
ATOM 1611 O O . GLY A 1 213 ? -7.302 0.384 3.693 1.00 89.81 213 GLY A O 1
ATOM 1612 N N . ARG A 1 214 ? -8.180 1.007 1.723 1.00 87.62 214 ARG A N 1
ATOM 1613 C CA . ARG A 1 214 ? -9.340 0.119 1.849 1.00 87.62 214 ARG A CA 1
ATOM 1614 C C . ARG A 1 214 ? -8.949 -1.308 1.437 1.00 87.62 214 ARG A C 1
ATOM 1616 O O . ARG A 1 214 ? -8.414 -1.469 0.335 1.00 87.62 214 ARG A O 1
ATOM 1623 N N . PRO A 1 215 ? -9.264 -2.331 2.253 1.00 84.69 215 PRO A N 1
ATOM 1624 C CA . PRO A 1 215 ? -9.076 -3.726 1.864 1.00 84.69 215 PRO A CA 1
ATOM 1625 C C . PRO A 1 215 ? -9.843 -4.070 0.564 1.00 84.69 215 PRO A C 1
ATOM 1627 O O . PRO A 1 215 ? -10.997 -3.652 0.419 1.00 84.69 215 PRO A O 1
ATOM 1630 N N . ASN A 1 216 ? -9.230 -4.794 -0.389 1.00 82.31 216 ASN A N 1
ATOM 1631 C CA . ASN A 1 216 ? -9.867 -5.228 -1.651 1.00 82.31 216 ASN A CA 1
ATOM 1632 C C . ASN A 1 216 ? -9.865 -6.744 -1.928 1.00 82.31 216 ASN A C 1
ATOM 1634 O O . ASN A 1 216 ? -8.803 -7.294 -2.204 1.00 82.31 216 ASN A O 1
ATOM 1638 N N . THR A 1 217 ? -11.035 -7.405 -1.920 1.00 80.31 217 THR A N 1
ATOM 1639 C CA . THR A 1 217 ? -11.145 -8.842 -2.225 1.00 80.31 217 THR A CA 1
ATOM 1640 C C . THR A 1 217 ? -11.888 -9.066 -3.516 1.00 80.31 217 THR A C 1
ATOM 1642 O O . THR A 1 217 ? -12.786 -8.311 -3.897 1.00 80.31 217 THR A O 1
ATOM 1645 N N . GLY A 1 218 ? -11.552 -10.180 -4.137 1.00 78.88 218 GLY A N 1
ATOM 1646 C CA . GLY A 1 218 ? -12.301 -10.743 -5.231 1.00 78.88 218 GLY A CA 1
ATOM 1647 C C . GLY A 1 218 ? -11.403 -11.514 -6.174 1.00 78.88 218 GLY A C 1
ATOM 1648 O O . GLY A 1 218 ? -10.235 -11.779 -5.898 1.00 78.88 218 GLY A O 1
ATOM 1649 N N . THR A 1 219 ? -11.971 -11.891 -7.313 1.00 81.38 219 THR A N 1
ATOM 1650 C CA . THR A 1 219 ? -11.197 -12.521 -8.383 1.00 81.38 219 THR A CA 1
ATOM 1651 C C . THR A 1 219 ? -10.477 -11.455 -9.203 1.00 81.38 219 THR A C 1
ATOM 1653 O O . THR A 1 219 ? -11.108 -10.691 -9.935 1.00 81.38 219 THR A O 1
ATOM 1656 N N . PHE A 1 220 ? -9.148 -11.420 -9.109 1.00 82.25 220 PHE A N 1
ATOM 1657 C CA . PHE A 1 220 ? -8.305 -10.561 -9.937 1.00 82.25 220 PHE A CA 1
ATOM 1658 C C . PHE A 1 220 ? -7.830 -11.334 -11.165 1.00 82.25 220 PHE A C 1
ATOM 1660 O O . PHE A 1 220 ? -7.204 -12.384 -11.048 1.00 82.25 220 PHE A O 1
ATOM 1667 N N . THR A 1 221 ? -8.124 -10.813 -12.356 1.00 88.06 221 THR A N 1
ATOM 1668 C CA . THR A 1 221 ? -7.569 -11.356 -13.600 1.00 88.06 221 THR A CA 1
ATOM 1669 C C . THR A 1 221 ? -6.287 -10.608 -13.925 1.00 88.06 221 THR A C 1
ATOM 1671 O O . THR A 1 221 ? -6.327 -9.423 -14.262 1.00 88.06 221 THR A O 1
ATOM 1674 N N . ILE A 1 222 ? -5.161 -11.308 -13.817 1.00 90.62 222 ILE A N 1
ATOM 1675 C CA . ILE A 1 222 ? -3.830 -10.782 -14.109 1.00 90.62 222 ILE A CA 1
ATOM 1676 C C . ILE A 1 222 ? -3.320 -11.474 -15.377 1.00 90.62 222 ILE A C 1
ATOM 1678 O O . ILE A 1 222 ? -2.959 -12.652 -15.320 1.00 90.62 222 ILE A O 1
ATOM 1682 N N . PRO A 1 223 ? -3.338 -10.798 -16.538 1.00 89.81 223 PRO A N 1
ATOM 1683 C CA . PRO A 1 223 ? -2.863 -11.388 -17.778 1.00 89.81 223 PRO A CA 1
ATOM 1684 C C . PRO A 1 223 ? -1.369 -11.692 -17.702 1.00 89.81 223 PRO A C 1
ATOM 1686 O O . PRO A 1 223 ? -0.580 -10.866 -17.254 1.00 89.81 223 PRO A O 1
ATOM 1689 N N . VAL A 1 224 ? -0.985 -12.854 -18.218 1.00 89.12 224 VAL A N 1
ATOM 1690 C CA . VAL A 1 224 ? 0.404 -13.207 -18.523 1.00 89.12 224 VAL A CA 1
ATOM 1691 C C . VAL A 1 224 ? 0.501 -13.511 -20.013 1.00 89.12 224 VAL A C 1
ATOM 1693 O O . VAL A 1 224 ? -0.474 -13.961 -20.618 1.00 89.12 224 VAL A O 1
ATOM 1696 N N . ALA A 1 225 ? 1.656 -13.254 -20.623 1.00 93.88 225 ALA A N 1
ATOM 1697 C CA . ALA A 1 225 ? 1.868 -13.512 -22.045 1.00 93.88 225 ALA A CA 1
ATOM 1698 C C . ALA A 1 225 ? 2.954 -14.565 -22.269 1.00 93.88 225 ALA A C 1
ATOM 1700 O O . ALA A 1 225 ? 3.908 -14.681 -21.499 1.00 93.88 225 ALA A O 1
ATOM 1701 N N . ALA A 1 226 ? 2.808 -15.316 -23.360 1.00 95.06 226 ALA A N 1
ATOM 1702 C CA . ALA A 1 226 ? 3.845 -16.220 -23.832 1.00 95.06 226 ALA A CA 1
ATOM 1703 C C . ALA A 1 226 ? 5.096 -15.435 -24.276 1.00 95.06 226 ALA A C 1
ATOM 1705 O O . ALA A 1 226 ? 4.989 -14.254 -24.624 1.00 95.06 226 ALA A O 1
ATOM 1706 N N . PRO A 1 227 ? 6.279 -16.074 -24.310 1.00 95.38 227 PRO A N 1
ATOM 1707 C CA . PRO A 1 227 ? 7.485 -15.439 -24.822 1.00 95.38 227 PRO A CA 1
ATOM 1708 C C . PRO A 1 227 ? 7.311 -14.898 -26.250 1.00 95.38 227 PRO A C 1
ATOM 1710 O O . PRO A 1 227 ? 6.781 -15.587 -27.122 1.00 95.38 227 PRO A O 1
ATOM 1713 N N . VAL A 1 228 ? 7.817 -13.692 -26.510 1.00 94.19 228 VAL A N 1
ATOM 1714 C CA . VAL A 1 228 ? 7.832 -13.067 -27.844 1.00 94.19 228 VAL A CA 1
ATOM 1715 C C . VAL A 1 228 ? 9.264 -13.094 -28.362 1.00 94.19 228 VAL A C 1
ATOM 1717 O O . VAL A 1 228 ? 10.173 -12.603 -27.699 1.00 94.19 228 VAL A O 1
ATOM 1720 N N . GLY A 1 229 ? 9.491 -13.721 -29.520 1.00 93.69 229 GLY A N 1
ATOM 1721 C CA . GLY A 1 229 ? 10.848 -13.897 -30.058 1.00 93.69 229 GLY A CA 1
ATOM 1722 C C . GLY A 1 229 ? 11.778 -14.694 -29.131 1.00 93.69 229 GLY A C 1
ATOM 1723 O O . GLY A 1 229 ? 12.977 -14.445 -29.109 1.00 93.69 229 GLY A O 1
ATOM 1724 N N . GLY A 1 230 ? 11.227 -15.606 -28.322 1.00 93.81 230 GLY A N 1
ATOM 1725 C CA . GLY A 1 230 ? 11.976 -16.368 -27.315 1.00 93.81 230 GLY A CA 1
ATOM 1726 C C . GLY A 1 230 ? 12.242 -15.619 -26.002 1.00 93.81 230 GLY A C 1
ATOM 1727 O O . GLY A 1 230 ? 12.806 -16.206 -25.085 1.00 93.81 230 GLY A O 1
ATOM 1728 N N . VAL A 1 231 ? 11.811 -14.359 -25.871 1.00 93.56 231 VAL A N 1
ATOM 1729 C CA . VAL A 1 231 ? 11.998 -13.558 -24.653 1.00 93.56 231 VAL A CA 1
ATOM 1730 C C . VAL A 1 231 ? 10.757 -13.636 -23.772 1.00 93.56 231 VAL A C 1
ATOM 1732 O O . VAL A 1 231 ? 9.660 -13.257 -24.195 1.00 93.56 231 VAL A O 1
ATOM 1735 N N . ALA A 1 232 ? 10.936 -14.118 -22.540 1.00 93.81 232 ALA A N 1
ATOM 1736 C CA . ALA A 1 232 ? 9.871 -14.209 -21.549 1.00 93.81 232 ALA A CA 1
ATOM 1737 C C . ALA A 1 232 ? 9.227 -12.841 -21.280 1.00 93.81 232 ALA A C 1
ATOM 1739 O O . ALA A 1 232 ? 9.896 -11.806 -21.284 1.00 93.81 232 ALA A O 1
ATOM 1740 N N . GLN A 1 233 ? 7.917 -12.859 -21.051 1.00 95.06 233 GLN A N 1
ATOM 1741 C CA . GLN A 1 233 ? 7.152 -11.690 -20.639 1.00 95.06 233 GLN A CA 1
ATOM 1742 C C . GLN A 1 233 ? 6.855 -11.804 -19.143 1.00 95.06 233 GLN A C 1
ATOM 1744 O O . GLN A 1 233 ? 6.654 -12.902 -18.626 1.00 95.06 233 GLN A O 1
ATOM 1749 N N . MET A 1 234 ? 6.811 -10.672 -18.457 1.00 92.69 234 MET A N 1
ATOM 1750 C CA . MET A 1 234 ? 6.495 -10.566 -17.039 1.00 92.69 234 MET A CA 1
ATOM 1751 C C . MET A 1 234 ? 5.289 -9.664 -16.829 1.00 92.69 234 MET A C 1
ATOM 1753 O O . MET A 1 234 ? 4.927 -8.856 -17.683 1.00 92.69 234 MET A O 1
ATOM 1757 N N . THR A 1 235 ? 4.678 -9.801 -15.664 1.00 93.31 235 THR A N 1
ATOM 1758 C CA . THR A 1 235 ? 3.692 -8.872 -15.127 1.00 93.31 235 THR A CA 1
ATOM 1759 C C . THR A 1 235 ? 3.871 -8.870 -13.622 1.00 93.31 235 THR A C 1
ATOM 1761 O O . THR A 1 235 ? 4.011 -9.921 -12.997 1.00 93.31 235 THR A O 1
ATOM 1764 N N . LEU A 1 236 ? 3.905 -7.682 -13.041 1.00 91.00 236 LEU A N 1
ATOM 1765 C CA . LEU A 1 236 ? 4.169 -7.477 -11.634 1.00 91.00 236 LEU A CA 1
ATOM 1766 C C . LEU A 1 236 ? 2.868 -7.581 -10.840 1.00 91.00 236 LEU A C 1
ATOM 1768 O O . LEU A 1 236 ? 2.057 -6.652 -10.805 1.00 91.00 236 LEU A O 1
ATOM 1772 N N . SER A 1 237 ? 2.685 -8.725 -10.193 1.00 89.75 237 SER A N 1
ATOM 1773 C CA . SER A 1 237 ? 1.476 -9.086 -9.461 1.00 89.75 237 SER A CA 1
ATOM 1774 C C . SER A 1 237 ? 1.800 -9.552 -8.058 1.00 89.75 237 SER A C 1
ATOM 1776 O O . SER A 1 237 ? 2.861 -10.125 -7.829 1.00 89.75 237 SER A O 1
ATOM 1778 N N . GLY A 1 238 ? 0.879 -9.314 -7.131 1.00 79.31 238 GLY A N 1
ATOM 1779 C CA . GLY A 1 238 ? 1.072 -9.674 -5.743 1.00 79.31 238 GLY A CA 1
ATOM 1780 C C . GLY A 1 238 ? -0.228 -9.703 -4.963 1.00 79.31 238 GLY A C 1
ATOM 1781 O O . GLY A 1 238 ? -1.278 -9.294 -5.461 1.00 79.31 238 GLY A O 1
ATOM 1782 N N . ASN A 1 239 ? -0.145 -10.206 -3.734 1.00 72.19 239 ASN A N 1
ATOM 1783 C CA . ASN A 1 239 ? -1.302 -10.352 -2.870 1.00 72.19 239 ASN A CA 1
ATOM 1784 C C . ASN A 1 239 ? -1.830 -8.965 -2.451 1.00 72.19 239 ASN A C 1
ATOM 1786 O O . ASN A 1 239 ? -1.080 -8.201 -1.836 1.00 72.19 239 ASN A O 1
ATOM 1790 N N . PRO A 1 240 ? -3.101 -8.631 -2.743 1.00 61.59 240 PRO A N 1
ATOM 1791 C CA . PRO A 1 240 ? -3.718 -7.407 -2.260 1.00 61.59 240 PRO A CA 1
ATOM 1792 C C . PRO A 1 240 ? -4.067 -7.460 -0.769 1.00 61.59 240 PRO A C 1
ATOM 1794 O O . PRO A 1 240 ? -4.686 -6.523 -0.299 1.00 61.59 240 PRO A O 1
ATOM 1797 N N . TYR A 1 241 ? -3.682 -8.514 -0.040 1.00 61.81 241 TYR A N 1
ATOM 1798 C CA . TYR A 1 241 ? -3.943 -8.710 1.385 1.00 61.81 241 TYR A CA 1
ATOM 1799 C C . TYR A 1 241 ? -2.852 -9.513 2.103 1.00 61.81 241 TYR A C 1
ATOM 1801 O O . TYR A 1 241 ? -2.975 -10.732 2.233 1.00 61.81 241 TYR A O 1
ATOM 1809 N N . PRO A 1 242 ? -1.757 -8.881 2.531 1.00 47.72 242 PRO A N 1
ATOM 1810 C CA . PRO A 1 242 ? -0.791 -9.518 3.408 1.00 47.72 242 PRO A CA 1
ATOM 1811 C C . PRO A 1 242 ? -1.389 -9.783 4.787 1.00 47.72 242 PRO A C 1
ATOM 1813 O O . PRO A 1 242 ? -2.247 -8.999 5.264 1.00 47.72 242 PRO A O 1
#

Foldseek 3Di:
DVCVVVVVVVVVPPPPPDQEAEFEADPVLHHAAAEFEPEEDEGEAEYEYEAHDPPQLRRARYEAYHPYWYHYHDAFHQHDYQHKYKYKDKDAQAAQADKDKFAQLAAAQADPVGGGDHDGHAADLQQKWAADPVRHPSHTHGEAEDCDSTFAPPPHTYFHLVFKWWQQDWDAPDPVNTHRCRRHRDHHHQTIIMGGDHHHPGGDGMGMIMGMHTGDHHDDDRDADDDDVNHGIDGGGDHSID

Sequence (242 aa):
MKNLLLFSSLLITSVGAFAQLTVKPTSGGADSYIYVNDEVVFVTQEINLTRNGTANDQEASIYLRNNGQLIQAGATSTNSGSGQLSVQQNTPETNAWAYYYWCSPVGYPGTAAVPQPAGNPWAGVINIYEPQPGLGLTAARPSLTTTNRDGTLIPQMTISTRWLYTHKFPGTEAEGNYQRINANTAVPAGYGFTMKGLGTATPGPDQVYEFRGRPNTGTFTIPVAAPVGGVAQMTLSGNPYP

Mean predicted aligned error: 7.54 Å

pLDDT: mean 85.85, std 11.8, range [47.72, 96.75]